Protein AF-A0A3S0MPH3-F1 (afdb_monomer)

Solvent-accessible surface area (backbone atoms only — not comparable to full-atom values): 13481 Å² total; per-residue (Å²): 81,65,50,68,32,54,50,46,37,62,72,47,50,48,54,52,46,50,50,52,42,52,54,48,49,64,74,51,68,57,95,71,83,79,81,62,61,66,54,58,54,53,40,51,48,52,52,52,52,46,51,42,52,30,58,50,42,44,50,52,52,46,50,50,46,56,57,70,36,85,86,59,53,74,87,69,44,45,69,70,34,45,51,48,54,47,60,69,47,43,86,80,53,88,66,88,87,62,64,64,66,62,52,40,66,64,32,75,91,53,31,56,46,55,50,49,49,52,56,46,51,65,54,53,75,74,53,85,56,76,26,67,68,93,65,96,69,72,35,45,50,52,52,51,29,56,72,70,47,34,83,44,44,71,54,50,49,51,60,28,60,78,65,53,34,43,65,52,52,36,46,52,55,50,43,46,52,40,26,75,77,67,77,45,54,55,82,93,61,62,79,52,65,68,55,50,51,50,50,53,51,39,52,53,54,50,52,53,47,50,54,51,45,54,32,52,44,35,35,72,70,69,71,36,67,72,41,49,72,91,70,82,76,88,127

Organism: Chlorobium phaeovibrioides (NCBI:txid1094)

Foldseek 3Di:
DFFPLLCCCVVPLLVVLLVLLVVQCVVPVDPDDRDVCVSVLVSLLSLLVSLLSSLLRNLLLLLVQQLVDPQDALVLAAPLQNVVLLVLCVVVDPDDDDDSSVVCCPPPSNNSSVSLNVVSVVLSVPSNFAALDDDPHDYSCCSLCRSSVFNLNVVLVVLCVVLVLRVLSNLSSVQNVCCVVPVGGDPVSDDHSVSSVVNSVSSSSSSLSSRVSSQVRCCVRVVDRSDDDPDDPPD

InterPro domains:
  IPR041519 RiboL-PSP-HEPN [PF18735] (16-212)

Nearest PDB structures (foldseek):
  6niy-assembly1_R  TM=1.908E-01  e=2.082E+00  Homo sapiens
  9b8o-assembly1_b  TM=2.091E-01  e=6.668E+00  Rattus norvegicus
  4bem-assembly1_J  TM=2.083E-01  e=9.977E+00  Acetobacterium woodii DSM 1030

Mean predicted aligned error: 6.93 Å

Radius of gyration: 20.46 Å; Cα contacts (8 Å, |Δi|>4): 256; chains: 1; bounding box: 46×31×74 Å

Sequence (235 aa):
MPSKAFQIFHSYSSPEVSSIIDIFEERNSRRGRNKDYALLYGNLMLLVSAWEVYCEEVSREAIGKLVESSKVSFDHLPASLQRRIIMYAYPLNLSHQDPLATKIAKLPGSGWKALLKEMLDDYLHDFNTPKFSRGKGKNLKELLGFYLGIDVVTELDAVIREIDCAKGIDRLISIRGAIAHKGMPDEQDRFSSAEMRQYLNRVLKVSAAIEYLVHREFRSVYGLTPWNIIVVPDF

Secondary structure (DSSP, 8-state):
---HHHHHIIIIIHHHHHHHHHHHHHHT-SSS----HHHHHHHHHHHHHHHHHHHHHHHHHHHHHHHH-SS--GGGS-HHHHHHHHHHHGGG---TTS-HHHHHHHSTTTTHHHHHHHHHHHHHHT-----SS--SS--HHHIIIIIS-S-HHHHHHHHHHHTTHHHHHHHHHHHHHHHHHHSS--GGG---HHHHHHHHHHHHHHHHHHHHHHHHHHHHHHS--SS--------

pLDDT: mean 83.78, std 11.76, range [44.09, 97.38]

Structure (mmCIF, N/CA/C/O backbone):
data_AF-A0A3S0MPH3-F1
#
_entry.id   AF-A0A3S0MPH3-F1
#
loop_
_atom_site.group_PDB
_atom_site.id
_atom_site.type_symbol
_atom_site.label_atom_id
_atom_site.label_alt_id
_atom_site.label_comp_id
_atom_site.label_asym_id
_atom_site.label_entity_id
_atom_site.label_seq_id
_atom_site.pdbx_PDB_ins_code
_atom_site.Cartn_x
_atom_site.Cartn_y
_atom_site.Cartn_z
_atom_site.occupancy
_atom_site.B_iso_or_equiv
_atom_site.auth_seq_id
_atom_site.auth_comp_id
_atom_site.auth_asym_id
_atom_site.auth_atom_id
_atom_site.pdbx_PDB_model_num
ATOM 1 N N . MET A 1 1 ? -18.203 0.365 -5.009 1.00 78.94 1 MET A N 1
ATOM 2 C CA . MET A 1 1 ? -16.960 0.896 -5.552 1.00 78.94 1 MET A CA 1
ATOM 3 C C . MET A 1 1 ? -15.814 0.516 -4.628 1.00 78.94 1 MET A C 1
ATOM 5 O O . MET A 1 1 ? -16.055 0.525 -3.420 1.00 78.94 1 MET A O 1
ATOM 9 N N . PRO A 1 2 ? -14.645 0.148 -5.187 1.00 90.69 2 PRO A N 1
ATOM 10 C CA . PRO A 1 2 ? -13.396 -0.027 -4.435 1.00 90.69 2 PRO A CA 1
ATOM 11 C C . PRO A 1 2 ? -12.960 1.295 -3.783 1.00 90.69 2 PRO A C 1
ATOM 13 O O . PRO A 1 2 ? -13.613 2.323 -4.008 1.00 90.69 2 PRO A O 1
ATOM 16 N N . SER A 1 3 ? -11.885 1.281 -2.994 1.00 94.44 3 SER A N 1
ATOM 17 C CA . SER A 1 3 ? -11.329 2.497 -2.389 1.00 94.44 3 SER A CA 1
ATOM 18 C C . SER A 1 3 ? -11.050 3.582 -3.432 1.00 94.44 3 SER A C 1
ATOM 20 O O . SER A 1 3 ? -10.811 3.300 -4.617 1.00 94.44 3 SER A O 1
ATOM 22 N N . LYS A 1 4 ? -11.092 4.850 -3.015 1.00 95.06 4 LYS A N 1
ATOM 23 C CA . LYS A 1 4 ? -10.714 5.958 -3.904 1.00 95.06 4 LYS A CA 1
ATOM 24 C C . LYS A 1 4 ? -9.227 5.850 -4.254 1.00 95.06 4 LYS A C 1
ATOM 26 O O . LYS A 1 4 ? -8.876 6.070 -5.413 1.00 95.06 4 LYS A O 1
ATOM 31 N N . ALA A 1 5 ? -8.391 5.425 -3.309 1.00 95.19 5 ALA A N 1
ATOM 32 C CA . ALA A 1 5 ? -6.983 5.096 -3.516 1.00 95.19 5 ALA A CA 1
ATOM 33 C C . ALA A 1 5 ? -6.773 4.117 -4.686 1.00 95.19 5 ALA A C 1
ATOM 35 O O . ALA A 1 5 ? -6.008 4.401 -5.610 1.00 95.19 5 ALA A O 1
ATOM 36 N N . PHE A 1 6 ? -7.495 2.992 -4.697 1.00 95.50 6 PHE A N 1
ATOM 37 C CA . PHE A 1 6 ? -7.406 2.004 -5.773 1.00 95.50 6 PHE A CA 1
ATOM 38 C C . PHE A 1 6 ? -7.913 2.562 -7.099 1.00 95.50 6 PHE A C 1
ATOM 40 O O . PHE A 1 6 ? -7.298 2.330 -8.135 1.00 95.50 6 PHE A O 1
ATOM 47 N N . GLN A 1 7 ? -9.011 3.325 -7.089 1.00 94.44 7 GLN A N 1
ATOM 48 C CA . GLN A 1 7 ? -9.535 3.951 -8.306 1.00 94.44 7 GLN A CA 1
ATOM 49 C C . GLN A 1 7 ? -8.529 4.918 -8.928 1.00 94.44 7 GLN A C 1
ATOM 51 O O . GLN A 1 7 ? -8.369 4.902 -10.149 1.00 94.44 7 GLN A O 1
ATOM 56 N N . ILE A 1 8 ? -7.846 5.721 -8.106 1.00 94.25 8 ILE A N 1
ATOM 57 C CA . ILE A 1 8 ? -6.790 6.632 -8.559 1.00 94.25 8 ILE A CA 1
ATOM 58 C C . ILE A 1 8 ? -5.650 5.828 -9.187 1.00 94.25 8 ILE A C 1
ATOM 60 O O . ILE A 1 8 ? -5.282 6.073 -10.337 1.00 94.25 8 ILE A O 1
ATOM 64 N N . PHE A 1 9 ? -5.145 4.826 -8.466 1.00 94.56 9 PHE A N 1
ATOM 65 C CA . PHE A 1 9 ? -4.045 3.997 -8.945 1.00 94.56 9 PHE A CA 1
ATOM 66 C C . PHE A 1 9 ? -4.390 3.274 -10.257 1.00 94.56 9 PHE A C 1
ATOM 68 O O . PHE A 1 9 ? -3.660 3.373 -11.241 1.00 94.56 9 PHE A O 1
ATOM 75 N N . HIS A 1 10 ? -5.530 2.584 -10.296 1.00 94.25 10 HIS A N 1
ATOM 76 C CA . HIS A 1 10 ? -5.962 1.778 -11.434 1.00 94.25 10 HIS A CA 1
ATOM 77 C C . HIS A 1 10 ? -6.350 2.626 -12.652 1.00 94.25 10 HIS A C 1
ATOM 79 O O . HIS A 1 10 ? -6.030 2.255 -13.778 1.00 94.25 10 HIS A O 1
ATOM 85 N N . SER A 1 11 ? -7.050 3.746 -12.453 1.00 91.50 11 SER A N 1
ATOM 86 C CA . SER A 1 11 ? -7.648 4.508 -13.563 1.00 91.50 11 SER A CA 1
ATOM 87 C C . SER A 1 11 ? -6.752 5.620 -14.098 1.00 91.50 11 SER A C 1
ATOM 89 O O . SER A 1 11 ? -6.980 6.075 -15.215 1.00 91.50 11 SER A O 1
ATOM 91 N N . TYR A 1 12 ? -5.750 6.057 -13.328 1.00 92.50 12 TYR A N 1
ATOM 92 C CA . TYR A 1 12 ? -4.859 7.152 -13.720 1.00 92.50 12 TYR A CA 1
ATOM 93 C C . TYR A 1 12 ? -3.395 6.711 -13.728 1.00 92.50 12 TYR A C 1
ATOM 95 O O . TYR A 1 12 ? -2.774 6.675 -14.788 1.00 92.50 12 TYR A O 1
ATOM 103 N N . SER A 1 13 ? -2.852 6.293 -12.581 1.00 93.44 13 SER A N 1
ATOM 104 C CA . SER A 1 13 ? -1.415 6.006 -12.467 1.00 93.44 13 SER A CA 1
ATOM 105 C C . SER A 1 13 ? -0.970 4.806 -13.307 1.00 93.44 13 SER A C 1
ATOM 107 O O . SER A 1 13 ? 0.056 4.863 -13.977 1.00 93.44 13 SER A O 1
ATOM 109 N N . SER A 1 14 ? -1.734 3.712 -13.305 1.00 94.75 14 SER A N 1
ATOM 110 C CA . SER A 1 14 ? -1.399 2.505 -14.068 1.00 94.75 14 SER A CA 1
ATOM 111 C C . SER A 1 14 ? -1.390 2.741 -15.590 1.00 94.75 14 SER A C 1
ATOM 113 O O . SER A 1 14 ? -0.405 2.369 -16.235 1.00 94.75 14 SER A O 1
ATOM 115 N N . PRO A 1 15 ? -2.416 3.381 -16.193 1.00 96.88 15 PRO A N 1
ATOM 116 C CA . PRO A 1 15 ? -2.380 3.769 -17.603 1.00 96.88 15 PRO A CA 1
ATOM 117 C C . PRO A 1 15 ? -1.200 4.672 -17.966 1.00 96.88 15 PRO A C 1
ATOM 119 O O . PRO A 1 15 ? -0.564 4.443 -18.994 1.00 96.88 15 PRO A O 1
ATOM 122 N N . GLU A 1 16 ? -0.863 5.654 -17.123 1.00 96.69 16 GLU A N 1
ATOM 123 C CA . GLU A 1 16 ? 0.300 6.524 -17.343 1.00 96.69 16 GLU A CA 1
ATOM 124 C C . GLU A 1 16 ? 1.611 5.733 -17.333 1.00 96.69 16 GLU A C 1
ATOM 126 O O . GLU A 1 16 ? 2.416 5.855 -18.261 1.00 96.69 16 GLU A O 1
ATOM 131 N N . VAL A 1 17 ? 1.798 4.859 -16.337 1.00 96.81 17 VAL A N 1
ATOM 132 C CA . VAL A 1 17 ? 2.969 3.976 -16.262 1.00 96.81 17 VAL A CA 1
ATOM 133 C C . VAL A 1 17 ? 3.059 3.113 -17.516 1.00 96.81 17 VAL A C 1
ATOM 135 O O . VAL A 1 17 ? 4.129 3.034 -18.118 1.00 96.81 17 VAL A O 1
ATOM 138 N N . SER A 1 18 ? 1.952 2.504 -17.954 1.00 96.88 18 SER A N 1
ATOM 139 C CA . SER A 1 18 ? 1.925 1.688 -19.174 1.00 96.88 18 SER A CA 1
ATOM 140 C C . SER A 1 18 ? 2.273 2.505 -20.421 1.00 96.88 18 SER A C 1
ATOM 142 O O . SER A 1 18 ? 3.108 2.071 -21.213 1.00 96.88 18 SER A O 1
ATOM 144 N N . SER A 1 19 ? 1.717 3.712 -20.561 1.00 97.38 19 SER A N 1
ATOM 145 C CA . SER A 1 19 ? 1.985 4.592 -21.702 1.00 97.38 19 SER A CA 1
ATOM 146 C C . SER A 1 19 ? 3.465 4.959 -21.818 1.00 97.38 19 SER A C 1
ATOM 148 O O . SER A 1 19 ? 3.999 5.000 -22.926 1.00 97.38 19 SER A O 1
ATOM 150 N N . ILE A 1 20 ? 4.160 5.189 -20.700 1.00 96.56 20 ILE A N 1
ATOM 151 C CA . ILE A 1 20 ? 5.599 5.487 -20.721 1.00 96.56 20 ILE A CA 1
ATOM 152 C C . ILE A 1 20 ? 6.412 4.259 -21.162 1.00 96.56 20 ILE A C 1
ATOM 154 O O . ILE A 1 20 ? 7.418 4.413 -21.861 1.00 96.56 20 ILE A O 1
ATOM 158 N N . ILE A 1 21 ? 5.983 3.042 -20.798 1.00 96.00 21 ILE A N 1
ATOM 159 C CA . ILE A 1 21 ? 6.609 1.802 -21.288 1.00 96.00 21 ILE A CA 1
ATOM 160 C C . ILE A 1 21 ? 6.452 1.705 -22.808 1.00 96.00 21 ILE A C 1
ATOM 162 O O . ILE A 1 21 ? 7.439 1.444 -23.496 1.00 96.00 21 ILE A O 1
ATOM 166 N N . ASP A 1 22 ? 5.249 1.964 -23.324 1.00 96.00 22 ASP A N 1
ATOM 167 C CA . ASP A 1 22 ? 4.956 1.913 -24.761 1.00 96.00 22 ASP A CA 1
ATOM 168 C C . ASP A 1 22 ? 5.826 2.918 -25.539 1.00 96.00 22 ASP A C 1
ATOM 170 O O . ASP A 1 22 ? 6.460 2.561 -26.533 1.00 96.00 22 ASP A O 1
ATOM 174 N N . ILE A 1 23 ? 5.955 4.153 -25.034 1.00 94.81 23 ILE A N 1
ATOM 175 C CA . ILE A 1 23 ? 6.823 5.190 -25.621 1.00 94.81 23 ILE A CA 1
ATOM 176 C C . ILE A 1 23 ? 8.295 4.752 -25.622 1.00 94.81 23 ILE A C 1
ATOM 178 O O . ILE A 1 23 ? 9.020 4.992 -26.593 1.00 94.81 23 ILE A O 1
ATOM 182 N N . PHE A 1 24 ? 8.768 4.124 -24.541 1.00 94.31 24 PHE A N 1
ATOM 183 C CA . PHE A 1 24 ? 10.133 3.603 -24.484 1.00 94.31 24 PHE A CA 1
ATOM 184 C C . PHE A 1 24 ? 10.360 2.521 -25.548 1.00 94.31 24 PHE A C 1
ATOM 186 O O . PHE A 1 24 ? 11.378 2.559 -26.244 1.00 94.31 24 PHE A O 1
ATOM 193 N N . GLU A 1 25 ? 9.428 1.579 -25.698 1.00 93.50 25 GLU A N 1
ATOM 194 C CA . GLU A 1 25 ? 9.518 0.508 -26.696 1.00 93.50 25 GLU A CA 1
ATOM 195 C C . GLU A 1 25 ? 9.495 1.061 -28.123 1.00 93.50 25 GLU A C 1
ATOM 197 O O . GLU A 1 25 ? 10.338 0.684 -28.939 1.00 93.50 25 GLU A O 1
ATOM 202 N N . GLU A 1 26 ? 8.613 2.021 -28.410 1.00 92.25 26 GLU A N 1
ATOM 203 C CA . GLU A 1 26 ? 8.534 2.684 -29.713 1.00 92.25 26 GLU A CA 1
ATOM 204 C C . GLU A 1 26 ? 9.869 3.348 -30.084 1.00 92.25 26 GLU A C 1
ATOM 206 O O . GLU A 1 26 ? 10.412 3.115 -31.170 1.00 92.25 26 GLU A O 1
ATOM 211 N N . ARG A 1 27 ? 10.450 4.125 -29.162 1.00 89.50 27 ARG A N 1
ATOM 212 C CA . ARG A 1 27 ? 11.710 4.851 -29.396 1.00 89.50 27 ARG A CA 1
ATOM 213 C C . ARG A 1 27 ? 12.923 3.937 -29.541 1.00 89.50 27 ARG A C 1
ATOM 215 O O . ARG A 1 27 ? 13.859 4.278 -30.265 1.00 89.50 27 ARG A O 1
ATOM 222 N N . ASN A 1 28 ? 12.901 2.775 -28.892 1.00 88.19 28 ASN A N 1
ATOM 223 C CA . ASN A 1 28 ? 13.999 1.805 -28.908 1.00 88.19 28 ASN A CA 1
ATOM 224 C C . ASN A 1 28 ? 13.748 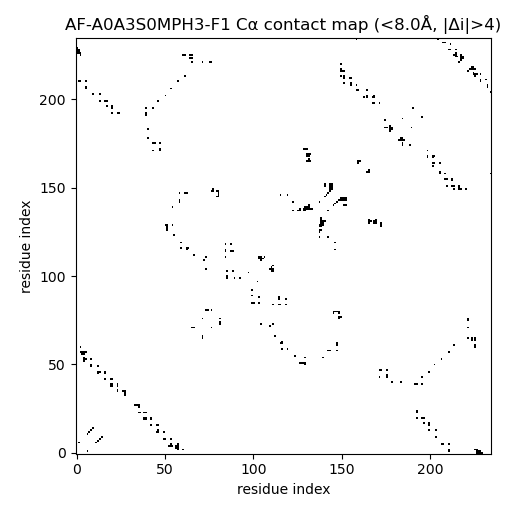0.620 -29.865 1.00 88.19 28 ASN A C 1
ATOM 226 O O . ASN A 1 28 ? 14.526 -0.329 -29.893 1.00 88.19 28 ASN A O 1
ATOM 230 N N . SER A 1 29 ? 12.708 0.688 -30.704 1.00 83.38 29 SER A N 1
ATOM 231 C CA . SER A 1 29 ? 12.374 -0.341 -31.707 1.00 83.38 29 SER A CA 1
ATOM 232 C C . SER A 1 29 ? 13.367 -0.426 -32.879 1.00 83.38 29 SER A C 1
ATOM 234 O O . SER A 1 29 ? 13.373 -1.398 -33.638 1.00 83.38 29 SER A O 1
ATOM 236 N N . ARG A 1 30 ? 14.225 0.588 -33.057 1.00 79.38 30 ARG A N 1
ATOM 237 C CA . ARG A 1 30 ? 15.207 0.660 -34.151 1.00 79.38 30 ARG A CA 1
ATOM 238 C C . ARG A 1 30 ? 16.527 -0.006 -33.758 1.00 79.38 30 ARG A C 1
ATOM 240 O O . ARG A 1 30 ? 16.982 0.113 -32.627 1.00 79.38 30 ARG A O 1
ATOM 247 N N . ARG A 1 31 ? 17.203 -0.642 -34.726 1.00 69.38 31 ARG A N 1
ATOM 248 C CA . ARG A 1 31 ? 18.549 -1.215 -34.529 1.00 69.38 31 ARG A CA 1
ATOM 249 C C . ARG A 1 31 ? 19.531 -0.145 -34.035 1.00 69.38 31 ARG A C 1
ATOM 251 O O . ARG A 1 31 ? 19.796 0.827 -34.738 1.00 69.38 31 ARG A O 1
ATOM 258 N N . GLY A 1 32 ? 20.106 -0.357 -32.854 1.00 73.81 32 GLY A N 1
ATOM 259 C CA . GLY A 1 32 ? 21.096 0.529 -32.249 1.00 73.81 32 GLY A CA 1
ATOM 260 C C . GLY A 1 32 ? 21.199 0.323 -30.740 1.00 73.81 32 GLY A C 1
ATOM 261 O O . GLY A 1 32 ? 20.495 -0.499 -30.163 1.00 73.81 32 GLY A O 1
ATOM 262 N N . ARG A 1 33 ? 22.099 1.066 -30.088 1.00 70.31 33 ARG A N 1
ATOM 263 C CA . ARG A 1 33 ? 22.172 1.097 -28.622 1.00 70.31 33 ARG A CA 1
ATOM 264 C C . ARG A 1 33 ? 20.951 1.845 -28.087 1.00 70.31 33 ARG A C 1
ATOM 266 O O . ARG A 1 33 ? 20.733 2.974 -28.516 1.00 70.31 33 ARG A O 1
ATOM 273 N N . ASN A 1 34 ? 20.220 1.252 -27.144 1.00 74.31 34 ASN A N 1
ATOM 274 C CA . ASN A 1 34 ? 19.131 1.920 -26.429 1.00 74.31 34 ASN A CA 1
ATOM 275 C C . ASN A 1 34 ? 19.666 3.157 -25.695 1.00 74.31 34 ASN A C 1
ATOM 277 O O . ASN A 1 34 ? 20.648 3.051 -24.952 1.00 74.31 34 ASN A O 1
ATOM 281 N N . LYS A 1 35 ? 19.050 4.323 -25.909 1.00 75.81 35 LYS A N 1
ATOM 282 C CA . LYS A 1 35 ? 19.537 5.604 -25.353 1.00 75.81 35 LYS A CA 1
ATOM 283 C C . LYS A 1 35 ? 18.615 6.205 -24.296 1.00 75.81 35 LYS A C 1
ATOM 285 O O . LYS A 1 35 ? 19.086 6.983 -23.474 1.00 75.81 35 LYS A O 1
ATOM 290 N N . ASP A 1 36 ? 17.357 5.772 -24.238 1.00 87.12 36 ASP A N 1
ATOM 291 C CA . ASP A 1 36 ? 16.318 6.470 -23.471 1.00 87.12 36 ASP A CA 1
ATOM 292 C C . ASP A 1 36 ? 15.941 5.765 -22.155 1.00 87.12 36 ASP A C 1
ATOM 294 O O . ASP A 1 36 ? 14.799 5.831 -21.709 1.00 87.12 36 ASP A O 1
ATOM 298 N N . TYR A 1 37 ? 16.894 5.099 -21.491 1.00 89.25 37 TYR A N 1
ATOM 299 C CA . TYR A 1 37 ? 16.655 4.431 -20.196 1.00 89.25 37 TYR A CA 1
ATOM 300 C C . TYR A 1 37 ? 16.177 5.377 -19.088 1.00 89.25 37 TYR A C 1
ATOM 302 O O . TYR A 1 37 ? 15.526 4.932 -18.146 1.00 89.25 37 TYR A O 1
ATOM 310 N N . ALA A 1 38 ? 16.430 6.681 -19.227 1.00 90.25 38 ALA A N 1
ATOM 311 C CA . ALA A 1 38 ? 15.857 7.694 -18.349 1.00 90.25 38 ALA A CA 1
ATOM 312 C C . ALA A 1 38 ? 14.317 7.623 -18.297 1.00 90.25 38 ALA A C 1
ATOM 314 O O . ALA A 1 38 ? 13.745 7.873 -17.239 1.00 90.25 38 ALA A O 1
ATOM 315 N N . LEU A 1 39 ? 13.652 7.215 -19.391 1.00 93.38 39 LEU A N 1
ATOM 316 C CA . LEU A 1 39 ? 12.203 6.991 -19.408 1.00 93.38 39 LEU A CA 1
ATOM 317 C C . LEU A 1 39 ? 11.808 5.853 -18.468 1.00 93.38 39 LEU A C 1
ATOM 319 O O . LEU A 1 39 ? 10.903 6.026 -17.661 1.00 93.38 39 LEU A O 1
ATOM 323 N N . LEU A 1 40 ? 12.508 4.716 -18.519 1.00 93.62 40 LEU A N 1
ATOM 324 C CA . LEU A 1 40 ? 12.229 3.584 -17.633 1.00 93.62 40 LEU A CA 1
ATOM 325 C C . LEU A 1 40 ? 12.518 3.916 -16.166 1.00 93.62 40 LEU A C 1
ATOM 327 O O . LEU A 1 40 ? 11.747 3.528 -15.294 1.00 93.62 40 LEU A O 1
ATOM 331 N N . TYR A 1 41 ? 13.589 4.661 -15.884 1.00 93.56 41 TYR A N 1
ATOM 332 C CA . TYR A 1 41 ? 13.918 5.072 -14.517 1.00 93.56 41 TYR A CA 1
ATOM 333 C C . TYR A 1 41 ? 12.882 6.047 -13.957 1.00 93.56 41 TYR A C 1
ATOM 335 O O . TYR A 1 41 ? 12.400 5.842 -12.846 1.00 93.56 41 TYR A O 1
ATOM 343 N N . GLY A 1 42 ? 12.480 7.056 -14.736 1.00 93.75 42 GLY A N 1
ATOM 344 C CA . GLY A 1 42 ? 11.393 7.962 -14.358 1.00 93.75 42 GLY A CA 1
ATOM 345 C C . GLY A 1 42 ? 10.068 7.223 -14.163 1.00 93.75 42 GLY A C 1
ATOM 346 O O . GLY A 1 42 ? 9.350 7.487 -13.204 1.00 93.75 42 GLY A O 1
ATOM 347 N N . ASN A 1 43 ? 9.786 6.232 -15.010 1.00 95.75 43 ASN A N 1
ATOM 348 C CA . ASN A 1 43 ? 8.587 5.412 -14.890 1.00 95.75 43 ASN A CA 1
ATOM 349 C C . ASN A 1 43 ? 8.575 4.554 -13.617 1.00 95.75 43 ASN A C 1
ATOM 351 O O . ASN A 1 43 ? 7.551 4.415 -12.953 1.00 95.75 43 ASN A O 1
ATOM 355 N N . LEU A 1 44 ? 9.731 4.004 -13.239 1.00 95.44 44 LEU A N 1
ATOM 356 C CA . LEU A 1 44 ? 9.889 3.286 -11.979 1.00 95.44 44 LEU A CA 1
ATOM 357 C C . LEU A 1 44 ? 9.619 4.197 -10.779 1.00 95.44 44 LEU A C 1
ATOM 359 O O . LEU A 1 44 ? 8.914 3.786 -9.859 1.00 95.44 44 LEU A O 1
ATOM 363 N N . MET A 1 45 ? 10.134 5.432 -10.801 1.00 94.12 45 MET A N 1
ATOM 364 C CA . MET A 1 45 ? 9.852 6.421 -9.755 1.00 94.12 45 MET A CA 1
ATOM 365 C C . MET A 1 45 ? 8.350 6.706 -9.654 1.00 94.12 45 MET A C 1
ATOM 367 O O . MET A 1 45 ? 7.807 6.669 -8.554 1.00 94.12 45 MET A O 1
ATOM 371 N N . LEU A 1 46 ? 7.678 6.916 -10.793 1.00 95.25 46 LEU A N 1
ATOM 372 C CA . LEU A 1 46 ? 6.233 7.144 -10.846 1.00 95.25 46 LEU A CA 1
ATOM 373 C C . LEU A 1 46 ? 5.449 5.966 -10.251 1.00 95.25 46 LEU A C 1
ATOM 375 O O . LEU A 1 46 ? 4.578 6.179 -9.410 1.00 95.25 46 LEU A O 1
ATOM 379 N N . LEU A 1 47 ? 5.781 4.730 -10.639 1.00 96.12 47 LEU A N 1
ATOM 380 C CA . LEU A 1 47 ? 5.117 3.533 -10.118 1.00 96.12 47 LEU A CA 1
ATOM 381 C C . LEU A 1 47 ? 5.300 3.388 -8.602 1.00 96.12 47 LEU A C 1
ATOM 383 O O . LEU A 1 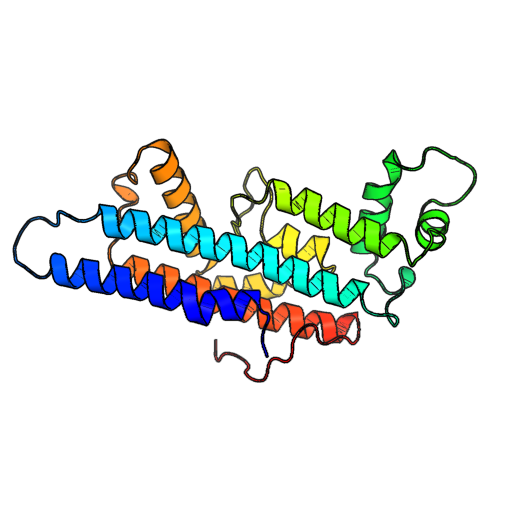47 ? 4.340 3.067 -7.903 1.00 96.12 47 LEU A O 1
ATOM 387 N N . VAL A 1 48 ? 6.509 3.625 -8.085 1.00 94.31 48 VAL A N 1
ATOM 388 C CA . VAL A 1 48 ? 6.779 3.533 -6.640 1.00 94.31 48 VAL A CA 1
ATOM 389 C C . VAL A 1 48 ? 6.030 4.614 -5.867 1.00 94.31 48 VAL A C 1
ATOM 391 O O . VAL A 1 48 ? 5.407 4.295 -4.859 1.00 94.31 48 VAL A O 1
ATOM 394 N N . SER A 1 49 ? 6.007 5.854 -6.356 1.00 93.19 49 SER A N 1
ATOM 395 C CA . SER A 1 49 ? 5.230 6.926 -5.723 1.00 93.19 49 SER A CA 1
ATOM 396 C C . SER A 1 49 ? 3.727 6.645 -5.749 1.00 93.19 49 SER A C 1
ATOM 398 O O . SER A 1 49 ? 3.038 6.874 -4.760 1.00 93.19 49 SER A O 1
ATOM 400 N N . ALA A 1 50 ? 3.207 6.096 -6.848 1.00 95.00 50 ALA A N 1
ATOM 401 C CA . ALA A 1 50 ? 1.803 5.705 -6.933 1.00 95.00 50 ALA A CA 1
ATOM 402 C C . ALA A 1 50 ? 1.461 4.564 -5.955 1.00 95.00 50 ALA A C 1
ATOM 404 O O . ALA A 1 50 ? 0.396 4.573 -5.339 1.00 95.00 50 ALA A O 1
ATOM 405 N N . TRP A 1 51 ? 2.378 3.608 -5.773 1.00 93.81 51 TRP A N 1
ATOM 406 C CA . TRP A 1 51 ? 2.257 2.534 -4.785 1.00 93.81 51 TRP A CA 1
ATOM 407 C C . TRP A 1 51 ? 2.278 3.050 -3.338 1.00 93.81 51 TRP A C 1
ATOM 409 O O . TRP A 1 51 ? 1.459 2.619 -2.527 1.00 93.81 51 TRP A O 1
ATOM 419 N N . GLU A 1 52 ? 3.176 3.986 -3.023 1.00 92.50 52 GLU A N 1
ATOM 420 C CA . GLU A 1 52 ? 3.250 4.665 -1.721 1.00 92.50 52 GLU A CA 1
ATOM 421 C C . GLU A 1 52 ? 1.925 5.355 -1.392 1.00 92.50 52 GLU A C 1
ATOM 423 O O . GLU A 1 52 ? 1.277 5.002 -0.405 1.00 92.50 52 GLU A O 1
ATOM 428 N N . VAL A 1 53 ? 1.468 6.245 -2.278 1.00 93.25 53 VAL A N 1
ATOM 429 C CA . VAL A 1 53 ? 0.203 6.975 -2.114 1.00 93.25 53 VAL A CA 1
ATOM 430 C C . VAL A 1 53 ? -0.976 6.016 -1.968 1.00 93.25 53 VAL A C 1
ATOM 432 O O . VAL A 1 53 ? -1.821 6.219 -1.098 1.00 93.25 53 VAL A O 1
ATOM 435 N N . TYR A 1 54 ? -1.028 4.947 -2.768 1.00 94.69 54 TYR A N 1
ATOM 436 C CA . TYR A 1 54 ? -2.070 3.930 -2.639 1.00 94.69 54 TYR A CA 1
ATOM 437 C C . TYR A 1 54 ? -2.111 3.331 -1.226 1.00 94.69 54 TYR A C 1
ATOM 439 O O . TYR A 1 54 ? -3.179 3.291 -0.616 1.00 94.69 54 TYR A O 1
ATOM 447 N N . CYS A 1 55 ? -0.964 2.894 -0.697 1.00 91.88 55 CYS A N 1
ATOM 448 C CA . CYS A 1 55 ? -0.880 2.258 0.620 1.00 91.88 55 CYS A CA 1
ATOM 449 C C . CYS A 1 55 ? -1.292 3.201 1.759 1.00 91.88 55 CYS A C 1
ATOM 451 O O . CYS A 1 55 ? -1.949 2.770 2.713 1.00 91.88 55 CYS A O 1
ATOM 453 N N . GLU A 1 56 ? -0.916 4.477 1.670 1.00 92.69 56 GLU A N 1
ATOM 454 C CA . GLU A 1 56 ? -1.316 5.487 2.649 1.00 92.69 56 GLU A CA 1
ATOM 455 C C . GLU A 1 56 ? -2.823 5.747 2.603 1.00 92.69 56 GLU A C 1
ATOM 457 O O . GLU A 1 56 ? -3.514 5.635 3.618 1.00 92.69 56 GLU A O 1
ATOM 462 N N . GLU A 1 57 ? -3.344 6.058 1.416 1.00 94.12 57 GLU A N 1
ATOM 463 C CA . GLU A 1 57 ? -4.730 6.481 1.240 1.00 94.12 57 GLU A CA 1
ATOM 464 C C . GLU A 1 57 ? -5.711 5.344 1.527 1.00 94.12 57 GLU A C 1
ATOM 466 O O . GLU A 1 57 ? -6.703 5.560 2.223 1.00 94.12 57 GLU A O 1
ATOM 471 N N . VAL A 1 58 ? -5.417 4.108 1.101 1.00 93.94 58 VAL A N 1
ATOM 472 C CA . VAL A 1 58 ? -6.280 2.955 1.413 1.00 93.94 58 VAL A CA 1
ATOM 473 C C . VAL A 1 58 ? -6.376 2.729 2.926 1.00 93.94 58 VAL A C 1
ATOM 475 O O . VAL A 1 58 ? -7.447 2.409 3.449 1.00 93.94 58 VAL A O 1
ATOM 478 N N . SER A 1 59 ? -5.281 2.969 3.652 1.00 92.44 59 SER A N 1
ATOM 479 C CA . SER A 1 59 ? -5.235 2.842 5.110 1.00 92.44 59 SER A CA 1
ATOM 480 C C . SER A 1 59 ? -6.009 3.970 5.799 1.00 92.44 59 SER A C 1
ATOM 482 O O . SER A 1 59 ? -6.797 3.699 6.711 1.00 92.44 59 SER A O 1
ATOM 484 N N . ARG A 1 60 ? -5.847 5.220 5.336 1.00 94.00 60 ARG A N 1
ATOM 485 C CA . ARG A 1 60 ? -6.622 6.381 5.817 1.00 94.00 60 ARG A CA 1
ATOM 486 C C . ARG A 1 60 ? -8.117 6.184 5.586 1.00 94.00 60 ARG A C 1
ATOM 488 O O . ARG A 1 60 ? -8.908 6.409 6.500 1.00 94.00 60 ARG A O 1
ATOM 495 N N . GLU A 1 61 ? -8.512 5.718 4.404 1.00 94.88 61 GLU A N 1
ATOM 496 C CA . GLU A 1 61 ? -9.909 5.429 4.072 1.00 94.88 61 GLU A CA 1
ATOM 497 C C . GLU A 1 61 ? -10.498 4.341 4.979 1.00 94.88 61 GLU A C 1
ATOM 499 O O . GLU A 1 61 ? -11.587 4.521 5.533 1.00 94.88 61 GLU A O 1
ATOM 504 N N . ALA A 1 62 ? -9.778 3.231 5.171 1.00 92.81 62 ALA A N 1
ATOM 505 C CA . ALA A 1 62 ? -10.226 2.129 6.018 1.00 92.81 62 ALA A CA 1
ATOM 506 C C . ALA A 1 62 ? -10.412 2.572 7.482 1.00 92.81 62 ALA A C 1
ATOM 508 O O . ALA A 1 62 ? -11.479 2.351 8.065 1.00 92.81 62 ALA A O 1
ATOM 509 N N . ILE A 1 63 ? -9.430 3.272 8.067 1.00 92.25 63 ILE A N 1
ATOM 510 C CA . ILE A 1 63 ? -9.564 3.843 9.419 1.00 92.25 63 ILE A CA 1
ATOM 511 C C . ILE A 1 63 ? -10.678 4.882 9.478 1.00 92.25 63 ILE A C 1
ATOM 513 O O . ILE A 1 63 ? -11.455 4.870 10.432 1.00 92.25 63 ILE A O 1
ATOM 517 N N . GLY A 1 64 ? -10.813 5.726 8.454 1.00 92.94 64 GLY A N 1
ATOM 518 C CA . GLY A 1 64 ? -11.908 6.683 8.313 1.00 92.94 64 GLY A CA 1
ATOM 519 C C . GLY A 1 64 ? -13.278 6.019 8.459 1.00 92.94 64 GLY A C 1
ATOM 520 O O . GLY A 1 64 ? -14.119 6.487 9.224 1.00 92.94 64 GLY A O 1
ATOM 521 N N . LYS A 1 65 ? -13.481 4.855 7.834 1.00 92.88 65 LYS A N 1
ATOM 522 C CA . LYS A 1 65 ? -14.730 4.090 7.972 1.00 92.88 65 LYS A CA 1
ATOM 523 C C . LYS A 1 65 ? -14.928 3.495 9.360 1.00 92.88 65 LYS A C 1
ATOM 525 O O . LYS A 1 65 ? -16.051 3.500 9.868 1.00 92.88 65 LYS A O 1
ATOM 530 N N . LEU A 1 66 ? -13.858 3.015 9.988 1.00 91.06 66 LEU A N 1
ATOM 531 C CA . LEU A 1 66 ? -13.913 2.472 11.345 1.00 91.06 66 LEU A CA 1
ATOM 532 C C . LEU A 1 66 ? -14.324 3.544 12.365 1.00 91.06 66 LEU A C 1
ATOM 534 O O . LEU A 1 66 ? -15.204 3.319 13.197 1.00 91.06 66 LEU A O 1
ATOM 538 N N . VAL A 1 67 ? -13.716 4.726 12.281 1.00 91.62 67 VAL A N 1
ATOM 539 C CA . VAL A 1 67 ? -13.952 5.833 13.219 1.00 91.62 67 VAL A CA 1
ATOM 540 C C . VAL A 1 67 ? -15.255 6.588 12.935 1.00 91.62 67 VAL A C 1
ATOM 542 O O . VAL A 1 67 ? -15.915 7.042 13.866 1.00 91.62 67 VAL A O 1
ATOM 545 N N . GLU A 1 68 ? -15.705 6.689 11.686 1.00 91.81 68 GLU A N 1
ATOM 546 C CA . GLU A 1 68 ? -17.023 7.265 11.370 1.00 91.81 68 GLU A CA 1
ATOM 547 C C . GLU A 1 68 ? -18.178 6.392 11.883 1.00 91.81 68 GLU A C 1
ATOM 549 O O . GLU A 1 68 ? -19.271 6.893 12.153 1.00 91.81 68 GLU A O 1
ATOM 554 N N . SER A 1 69 ? -17.944 5.091 12.072 1.00 90.00 69 SER A N 1
ATOM 555 C CA . SER A 1 69 ? -18.970 4.169 12.550 1.00 90.00 69 SER A CA 1
ATOM 556 C C . SER A 1 69 ? -19.388 4.465 13.992 1.00 90.00 69 SER A C 1
ATOM 558 O O . SER A 1 69 ? -18.577 4.474 14.922 1.00 90.00 69 SER A O 1
ATOM 560 N N . SER A 1 70 ? -20.692 4.643 14.205 1.00 88.25 70 SER A N 1
ATOM 561 C CA . SER A 1 70 ? -21.300 4.704 15.540 1.00 88.25 70 SER A CA 1
ATOM 562 C C . SER A 1 70 ? -21.482 3.325 16.182 1.00 88.25 70 SER A C 1
ATOM 564 O O . SER A 1 70 ? -21.713 3.241 17.384 1.00 88.25 70 SER A O 1
ATOM 566 N N . LYS A 1 71 ? -21.372 2.244 15.396 1.00 86.69 71 LYS A N 1
ATOM 567 C CA . LYS A 1 71 ? -21.567 0.860 15.860 1.00 86.69 71 LYS A CA 1
ATOM 568 C C . LYS A 1 71 ? -20.332 0.281 16.546 1.00 86.69 71 LYS A C 1
ATOM 570 O O . LYS A 1 71 ? -20.449 -0.678 17.299 1.00 86.69 71 LYS A O 1
ATOM 575 N N . VAL A 1 72 ? -19.158 0.845 16.271 1.00 88.31 72 VAL A N 1
ATOM 576 C CA . VAL A 1 72 ? -17.895 0.369 16.833 1.00 88.31 72 VAL A CA 1
ATOM 577 C C . VAL A 1 72 ? -17.563 1.184 18.075 1.00 88.31 72 VAL A C 1
ATOM 579 O O . VAL A 1 72 ? -17.478 2.413 18.033 1.00 88.31 72 VAL A O 1
ATOM 582 N N . SER A 1 73 ? -17.366 0.478 19.183 1.00 87.88 73 SER A N 1
ATOM 583 C CA . SER A 1 73 ? -16.860 1.030 20.438 1.00 87.88 73 SER A CA 1
ATOM 584 C C . SER A 1 73 ? -15.446 0.509 20.683 1.00 87.88 73 SER A C 1
ATOM 586 O O . SER A 1 73 ? -15.001 -0.433 20.028 1.00 87.88 73 SER A O 1
ATOM 588 N N . PHE A 1 74 ? -14.742 1.118 21.635 1.00 87.81 74 PHE A N 1
ATOM 589 C CA . PHE A 1 74 ? -13.378 0.720 21.973 1.00 87.81 74 PHE A CA 1
ATOM 590 C C . PHE A 1 74 ? -13.282 -0.763 22.365 1.00 87.81 74 PHE A C 1
ATOM 592 O O . PHE A 1 74 ? -12.380 -1.458 21.907 1.00 87.81 74 PHE A O 1
ATOM 599 N N . ASP A 1 75 ? -14.256 -1.263 23.129 1.00 86.94 75 ASP A N 1
ATOM 600 C CA . ASP A 1 75 ? -14.280 -2.648 23.615 1.00 86.94 75 ASP A CA 1
ATOM 601 C C . ASP A 1 75 ? -14.503 -3.680 22.497 1.00 86.94 75 ASP A C 1
ATOM 603 O O . ASP A 1 75 ? -14.125 -4.839 22.646 1.00 86.94 75 ASP A O 1
ATOM 607 N N . HIS A 1 76 ? -15.071 -3.259 21.361 1.00 86.62 76 HIS A N 1
ATOM 608 C CA . HIS A 1 76 ? -15.223 -4.100 20.170 1.00 86.62 76 HIS A CA 1
ATOM 609 C C . HIS A 1 76 ? -13.946 -4.179 19.325 1.00 86.62 76 HIS A C 1
ATOM 611 O O . HIS A 1 76 ? -13.871 -4.998 18.410 1.00 86.62 76 HIS A O 1
ATOM 617 N N . LEU A 1 77 ? -12.945 -3.332 19.586 1.00 88.75 77 LEU A N 1
ATOM 618 C CA . LEU A 1 77 ? -11.683 -3.406 18.860 1.00 88.75 77 LEU A CA 1
ATOM 619 C C . LEU A 1 77 ? -10.909 -4.669 19.261 1.00 88.75 77 LEU A C 1
ATOM 621 O O . LEU A 1 77 ? -10.950 -5.076 20.423 1.00 88.75 77 LEU A O 1
ATOM 625 N N . PRO A 1 78 ? -10.113 -5.249 18.354 1.00 88.81 78 PRO A N 1
ATOM 626 C CA . PRO A 1 78 ? -9.173 -6.308 18.691 1.00 88.81 78 PRO A CA 1
ATOM 627 C C . PRO A 1 78 ? -8.256 -5.904 19.852 1.00 88.81 78 PRO A C 1
ATOM 629 O O . PRO A 1 78 ? -7.733 -4.788 19.890 1.00 88.81 78 PRO A O 1
ATOM 632 N N . ALA A 1 79 ? -8.010 -6.823 20.790 1.00 87.50 79 ALA A N 1
ATOM 633 C CA . ALA A 1 79 ? -7.226 -6.541 21.998 1.00 87.50 79 ALA A CA 1
ATOM 634 C C . ALA A 1 79 ? -5.813 -6.001 21.694 1.00 87.50 79 ALA A C 1
ATOM 636 O O . ALA A 1 79 ? -5.261 -5.208 22.458 1.00 87.50 79 ALA A O 1
ATOM 637 N N . SER A 1 80 ? -5.221 -6.410 20.568 1.00 86.38 80 SER A N 1
ATOM 638 C CA . SER A 1 80 ? -3.945 -5.885 20.074 1.00 86.38 80 SER A CA 1
ATOM 639 C C . SER A 1 80 ? -4.026 -4.394 19.726 1.00 86.38 80 SER A C 1
ATOM 641 O O . SER A 1 80 ? -3.142 -3.634 20.122 1.00 86.38 80 SER A O 1
ATOM 643 N N . LEU A 1 81 ? -5.089 -3.967 19.040 1.00 88.12 81 LEU A N 1
ATOM 644 C CA . LEU A 1 81 ? -5.327 -2.574 18.665 1.00 88.12 81 LEU A CA 1
ATOM 645 C C . LEU A 1 81 ? -5.670 -1.720 19.892 1.00 88.12 81 LEU A C 1
ATOM 647 O O . LEU A 1 81 ? -5.099 -0.644 20.059 1.00 88.12 81 LEU A O 1
ATOM 651 N N . GLN A 1 82 ? -6.505 -2.233 20.804 1.00 88.31 82 GLN A N 1
ATOM 652 C CA . GLN A 1 82 ? -6.801 -1.560 22.076 1.00 88.31 82 GLN A CA 1
ATOM 653 C C . GLN A 1 82 ? -5.517 -1.245 22.855 1.00 88.31 82 GLN A C 1
ATOM 655 O O . GLN A 1 82 ? -5.289 -0.102 23.251 1.00 88.31 82 GLN A O 1
ATOM 660 N N . ARG A 1 83 ? -4.640 -2.245 23.035 1.00 87.25 83 ARG A N 1
ATOM 661 C CA . ARG A 1 83 ? -3.354 -2.069 23.732 1.00 87.25 83 ARG A CA 1
ATOM 662 C C . ARG A 1 83 ? -2.482 -1.014 23.066 1.00 87.25 83 ARG A C 1
ATOM 664 O O . ARG A 1 83 ? -1.851 -0.238 23.772 1.00 87.25 83 ARG A O 1
ATOM 671 N N . ARG A 1 84 ? -2.448 -0.962 21.734 1.00 87.12 84 ARG A N 1
ATOM 672 C CA . ARG A 1 84 ? -1.652 0.029 20.996 1.00 87.12 84 ARG A CA 1
ATOM 673 C C . ARG A 1 84 ? -2.165 1.444 21.200 1.00 87.12 84 ARG A C 1
ATOM 675 O O . ARG A 1 84 ? -1.365 2.307 21.536 1.00 87.12 84 ARG A O 1
ATOM 682 N N . ILE A 1 85 ? -3.475 1.655 21.091 1.00 89.25 85 ILE A N 1
ATOM 683 C CA . ILE A 1 85 ? -4.093 2.959 21.370 1.00 89.25 85 ILE A CA 1
ATOM 684 C C . ILE A 1 85 ? -3.790 3.384 22.815 1.00 89.25 85 ILE A C 1
ATOM 686 O O . ILE A 1 85 ? -3.407 4.526 23.059 1.00 89.25 85 ILE A O 1
ATOM 690 N N . ILE A 1 86 ? -3.883 2.452 23.772 1.00 87.75 86 ILE A N 1
ATOM 691 C CA . ILE A 1 86 ? -3.533 2.699 25.179 1.00 87.75 86 ILE A CA 1
ATOM 692 C C . ILE A 1 86 ? -2.060 3.089 25.331 1.00 87.75 86 ILE A C 1
ATOM 694 O O . ILE A 1 86 ? -1.759 4.064 26.012 1.00 87.75 86 ILE A O 1
ATOM 698 N N . MET A 1 87 ? -1.141 2.358 24.701 1.00 86.12 87 MET A N 1
ATOM 699 C CA . MET A 1 87 ? 0.292 2.654 24.762 1.00 86.12 87 MET A CA 1
ATOM 700 C C . MET A 1 87 ? 0.640 3.990 24.106 1.00 86.12 87 MET A C 1
ATOM 702 O O . MET A 1 87 ? 1.455 4.726 24.652 1.00 86.12 87 MET A O 1
ATOM 706 N N . TYR A 1 88 ? 0.010 4.319 22.979 1.00 86.69 88 TYR A N 1
ATOM 707 C CA . TYR A 1 88 ? 0.185 5.602 22.299 1.00 86.69 88 TYR A CA 1
ATOM 708 C C . TYR A 1 88 ? -0.305 6.769 23.169 1.00 86.69 88 TYR A C 1
ATOM 710 O O . TYR A 1 88 ? 0.359 7.794 23.268 1.00 86.69 88 TYR A O 1
ATOM 718 N N . ALA A 1 89 ? -1.412 6.581 23.891 1.00 84.88 89 ALA A N 1
ATOM 719 C CA . ALA A 1 89 ? -1.962 7.583 24.801 1.00 84.88 89 ALA A CA 1
ATOM 720 C C . ALA A 1 89 ? -1.277 7.642 26.181 1.00 84.88 89 ALA A C 1
ATOM 722 O O . ALA A 1 89 ? -1.546 8.566 26.952 1.00 84.88 89 ALA A O 1
ATOM 723 N N . TYR A 1 90 ? -0.418 6.676 26.526 1.00 80.62 90 TYR A N 1
ATOM 724 C CA . TYR A 1 90 ? 0.226 6.592 27.844 1.00 80.62 90 TYR A CA 1
ATOM 725 C C . TYR A 1 90 ? 1.066 7.836 28.194 1.00 80.62 90 TYR A C 1
ATOM 727 O O . TYR A 1 90 ? 0.861 8.387 29.276 1.00 80.62 90 TYR A O 1
ATOM 735 N N . PRO A 1 91 ? 1.938 8.361 27.306 1.00 73.94 91 PRO A N 1
ATOM 736 C CA . PRO A 1 91 ? 2.700 9.583 27.582 1.00 73.94 91 PRO A CA 1
ATOM 737 C C . PRO A 1 91 ? 1.815 10.824 27.762 1.00 73.94 91 PRO A C 1
ATOM 739 O O . PRO A 1 91 ? 2.228 11.785 28.404 1.00 73.94 91 PRO A O 1
ATOM 742 N N . LEU A 1 92 ? 0.595 10.800 27.216 1.00 68.44 92 LEU A N 1
ATOM 743 C CA . LEU A 1 92 ? -0.358 11.909 27.272 1.00 68.44 92 LEU A CA 1
ATOM 744 C C . LEU A 1 92 ? -1.127 11.962 28.605 1.00 68.44 92 LEU A C 1
ATOM 746 O O . LEU A 1 92 ? -1.794 12.955 28.885 1.00 68.44 92 LEU A O 1
ATOM 750 N N . ASN A 1 93 ? -1.054 10.915 29.440 1.00 61.91 93 ASN A N 1
ATOM 751 C CA . ASN A 1 93 ? -1.835 10.791 30.673 1.00 61.91 93 ASN A CA 1
ATOM 752 C C . ASN A 1 93 ? -0.979 10.316 31.862 1.00 61.91 93 ASN A C 1
ATOM 754 O O . ASN A 1 93 ? -0.903 9.129 32.162 1.00 61.91 93 ASN A O 1
ATOM 758 N N . LEU A 1 94 ? -0.406 11.263 32.612 1.00 55.88 94 LEU A N 1
ATOM 759 C CA . LEU A 1 94 ? 0.446 11.007 33.790 1.00 55.88 94 LEU A CA 1
ATOM 760 C C . LEU A 1 94 ? -0.321 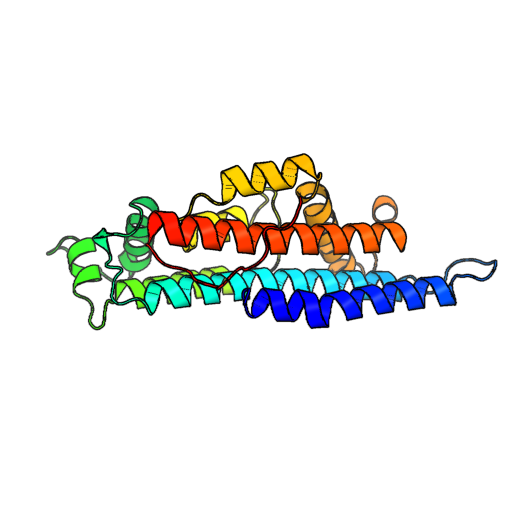10.873 35.129 1.00 55.88 94 LEU A C 1
ATOM 762 O O . LEU A 1 94 ? 0.281 10.847 36.199 1.00 55.88 94 LEU A O 1
ATOM 766 N N . SER A 1 95 ? -1.656 10.816 35.113 1.00 54.06 95 SER A N 1
ATOM 767 C CA . SER A 1 95 ? -2.469 10.771 36.341 1.00 54.06 95 SER A CA 1
ATOM 768 C C . SER A 1 95 ? -2.763 9.328 36.789 1.00 54.06 95 SER A C 1
ATOM 770 O O . SER A 1 95 ? -3.383 8.559 36.055 1.00 54.06 95 SER A O 1
ATOM 772 N N . HIS A 1 96 ? -2.380 8.984 38.024 1.00 52.50 96 HIS A N 1
ATOM 773 C CA . HIS A 1 96 ? -2.371 7.618 38.581 1.00 52.50 96 HIS A CA 1
ATOM 774 C C . HIS A 1 96 ? -3.718 7.076 39.108 1.00 52.50 96 HIS A C 1
ATOM 776 O O . HIS A 1 96 ? -3.752 5.971 39.639 1.00 52.50 96 HIS A O 1
ATOM 782 N N . GLN A 1 97 ? -4.823 7.822 39.007 1.00 55.19 97 GLN A N 1
ATOM 783 C CA . GLN A 1 97 ? -6.039 7.501 39.780 1.00 55.19 97 GLN A CA 1
ATOM 784 C C . GLN A 1 97 ? -7.118 6.671 39.057 1.00 55.19 97 GLN A C 1
ATOM 786 O O . GLN A 1 97 ? -7.999 6.150 39.726 1.00 55.19 97 GLN A O 1
ATOM 791 N N . ASP A 1 98 ? -7.033 6.470 37.736 1.00 60.22 98 ASP A N 1
ATOM 792 C CA . ASP A 1 98 ? -7.973 5.618 36.976 1.00 60.22 98 ASP A CA 1
ATOM 793 C C . ASP A 1 98 ? -7.216 4.724 35.985 1.00 60.22 98 ASP A C 1
ATOM 795 O O . ASP A 1 98 ? -6.195 5.173 35.445 1.00 60.22 98 ASP A O 1
ATOM 799 N N . PRO A 1 99 ? -7.743 3.529 35.643 1.00 69.31 99 PRO A N 1
ATOM 800 C CA . PRO A 1 99 ? -7.225 2.731 34.539 1.00 69.31 99 PRO A CA 1
ATOM 801 C C . PRO A 1 99 ? -7.221 3.546 33.238 1.00 69.31 99 PRO A C 1
ATOM 803 O O . PRO A 1 99 ? -8.245 4.098 32.830 1.00 69.31 99 PRO A O 1
ATOM 806 N N . LEU A 1 100 ? -6.068 3.602 32.565 1.00 72.94 100 LEU A N 1
ATOM 807 C CA . LEU A 1 100 ? -5.867 4.395 31.346 1.00 72.94 100 LEU A CA 1
ATOM 808 C C . LEU A 1 100 ? -6.898 4.071 30.247 1.00 72.94 100 LEU A C 1
ATOM 810 O O . LEU A 1 100 ? -7.375 4.976 29.569 1.00 72.94 100 LEU A O 1
ATOM 814 N N . ALA A 1 101 ? -7.318 2.806 30.135 1.00 67.62 101 ALA A N 1
ATOM 815 C CA . ALA A 1 101 ? -8.375 2.377 29.215 1.00 67.62 101 ALA A CA 1
ATOM 816 C C . ALA A 1 101 ? -9.716 3.094 29.473 1.00 67.62 101 ALA A C 1
ATOM 818 O O . ALA A 1 101 ? -10.339 3.604 28.544 1.00 67.62 101 ALA A O 1
ATOM 819 N N . THR A 1 102 ? -10.126 3.218 30.740 1.00 68.94 102 THR A N 1
ATOM 820 C CA . THR A 1 102 ? -11.359 3.913 31.139 1.00 68.94 102 THR A CA 1
ATOM 821 C C . THR A 1 102 ? -11.284 5.407 30.829 1.00 68.94 102 THR A C 1
ATOM 823 O O . THR A 1 102 ? -12.277 6.002 30.415 1.00 68.94 102 THR A O 1
ATOM 826 N N . LYS A 1 103 ? -10.107 6.023 30.990 1.00 70.25 103 LYS A N 1
ATOM 827 C CA . LYS A 1 103 ? -9.876 7.430 30.626 1.00 70.25 103 LYS A CA 1
ATOM 828 C C . LYS A 1 103 ? -9.975 7.650 29.121 1.00 70.25 103 LYS A C 1
ATOM 830 O O . LYS A 1 103 ? -10.683 8.556 28.696 1.00 70.25 103 LYS A O 1
ATOM 835 N N . ILE A 1 104 ? -9.340 6.789 28.327 1.00 73.19 104 ILE A N 1
ATOM 836 C CA . ILE A 1 104 ? -9.385 6.841 26.858 1.00 73.19 104 ILE A CA 1
ATOM 837 C C . ILE A 1 104 ? -10.821 6.695 26.343 1.00 73.19 104 ILE A C 1
ATOM 839 O O . ILE A 1 104 ? -11.236 7.443 25.459 1.00 73.19 104 ILE A O 1
ATOM 843 N N . ALA A 1 105 ? -11.602 5.782 26.925 1.00 65.94 105 ALA A N 1
ATOM 844 C CA . ALA A 1 105 ? -13.007 5.589 26.567 1.00 65.94 105 ALA A CA 1
ATOM 845 C C . ALA A 1 105 ? -13.900 6.788 26.944 1.00 65.94 105 ALA A C 1
ATOM 847 O O . ALA A 1 105 ? -14.887 7.054 26.260 1.00 65.94 105 ALA A O 1
ATOM 848 N N . LYS A 1 106 ? -13.549 7.520 28.011 1.00 66.31 106 LYS A N 1
ATOM 849 C CA . LYS A 1 106 ? -14.269 8.713 28.491 1.00 66.31 106 LYS A CA 1
ATOM 850 C C . LYS A 1 106 ? -13.875 10.010 27.779 1.00 66.31 106 LYS A C 1
ATOM 852 O O . LYS A 1 106 ? -14.537 11.024 27.999 1.00 66.31 106 LYS A O 1
ATOM 857 N N . LEU A 1 107 ? -12.828 10.009 26.949 1.00 66.81 107 LEU A N 1
ATOM 858 C CA . LEU A 1 107 ? -12.475 11.184 26.154 1.00 66.81 107 LEU A CA 1
ATOM 859 C C . LEU A 1 107 ? -13.668 11.574 25.253 1.00 66.81 107 LEU A C 1
ATOM 861 O O . LEU A 1 107 ? -14.237 10.692 24.593 1.00 66.81 107 LEU A O 1
ATOM 865 N N . PRO A 1 108 ? -14.067 12.863 25.219 1.00 55.09 108 PRO A N 1
ATOM 866 C CA . PRO A 1 108 ? -15.228 13.319 24.457 1.00 55.09 108 PRO A CA 1
ATOM 867 C C . PRO A 1 108 ? -15.198 12.856 22.996 1.00 55.09 108 PRO A C 1
ATOM 869 O O . PRO A 1 108 ? -14.140 12.792 22.376 1.00 55.09 108 PRO A O 1
ATOM 872 N N . GLY A 1 109 ? -16.371 12.545 22.433 1.00 55.75 109 GLY A N 1
ATOM 873 C CA . GLY A 1 109 ? -16.498 12.231 21.006 1.00 55.75 109 GLY A CA 1
ATOM 874 C C . GLY A 1 109 ? -15.861 10.905 20.587 1.00 55.75 109 GLY A C 1
ATOM 875 O O . GLY A 1 109 ? -15.435 10.774 19.440 1.00 55.75 109 GLY A O 1
ATOM 876 N N . SER A 1 110 ? -15.816 9.905 21.478 1.00 66.50 110 SER A N 1
ATOM 877 C CA . SER A 1 110 ? -15.114 8.632 21.251 1.00 66.50 110 SER A CA 1
ATOM 878 C C . SER A 1 110 ? -13.606 8.841 21.049 1.00 66.50 110 SER A C 1
ATOM 880 O O . SER A 1 110 ? -13.063 8.464 20.019 1.00 66.50 110 SER A O 1
ATOM 882 N N . GLY A 1 111 ? -12.913 9.451 22.021 1.00 80.75 111 GLY A N 1
ATOM 883 C CA . GLY A 1 111 ? -11.527 9.924 21.851 1.00 80.75 111 GLY A CA 1
ATOM 884 C C . GLY A 1 111 ? -10.473 8.876 21.469 1.00 80.75 111 GLY A C 1
ATOM 885 O O . GLY A 1 111 ? -9.449 9.242 20.900 1.00 80.75 111 GLY A O 1
ATOM 886 N N . TRP A 1 112 ? -10.737 7.575 21.638 1.00 88.50 112 TRP A N 1
ATOM 887 C CA . TRP A 1 112 ? -9.916 6.522 21.020 1.00 88.50 112 TRP A CA 1
ATOM 888 C C . TRP A 1 112 ? -9.841 6.636 19.489 1.00 88.50 112 TRP A C 1
ATOM 890 O O . TRP A 1 112 ? -8.849 6.237 18.892 1.00 88.50 112 TRP A O 1
ATOM 900 N N . LYS A 1 113 ? -10.873 7.189 18.846 1.00 91.06 113 LYS A N 1
ATOM 901 C CA . LYS A 1 113 ? -10.938 7.410 17.399 1.00 91.06 113 LYS A CA 1
ATOM 902 C C . LYS A 1 113 ? -10.000 8.516 16.941 1.00 91.06 113 LYS A C 1
ATOM 904 O O . LYS A 1 113 ? -9.375 8.370 15.897 1.00 91.06 113 LYS A O 1
ATOM 909 N N . ALA A 1 114 ? -9.919 9.606 17.706 1.00 88.56 114 ALA A N 1
ATOM 910 C CA . ALA A 1 114 ? -8.968 10.684 17.446 1.00 88.56 114 ALA A CA 1
ATOM 911 C C . ALA A 1 114 ? -7.538 10.158 17.600 1.00 88.56 114 ALA A C 1
ATOM 913 O O . ALA A 1 114 ? -6.758 10.247 16.660 1.00 88.56 114 ALA A O 1
ATOM 914 N N . LEU A 1 115 ? -7.271 9.458 18.709 1.00 90.06 115 LEU A N 1
ATOM 915 C CA . LEU A 1 115 ? -5.986 8.803 18.952 1.00 90.06 115 LEU A CA 1
ATOM 916 C C . LEU A 1 115 ? -5.622 7.811 17.842 1.00 90.06 115 LEU A C 1
ATOM 918 O O . LEU A 1 115 ? -4.474 7.757 17.433 1.00 90.06 115 LEU A O 1
ATOM 922 N N . LEU A 1 116 ? -6.579 7.034 17.326 1.00 91.25 116 LEU A N 1
ATOM 923 C CA . LEU A 1 116 ? -6.323 6.096 16.232 1.00 91.25 116 LEU A CA 1
ATOM 924 C C . LEU A 1 116 ? -5.948 6.807 14.921 1.00 91.25 116 LEU A C 1
ATOM 926 O O . LEU A 1 116 ? -5.067 6.323 14.213 1.00 91.25 116 LEU A O 1
ATOM 930 N N . LYS A 1 117 ? -6.59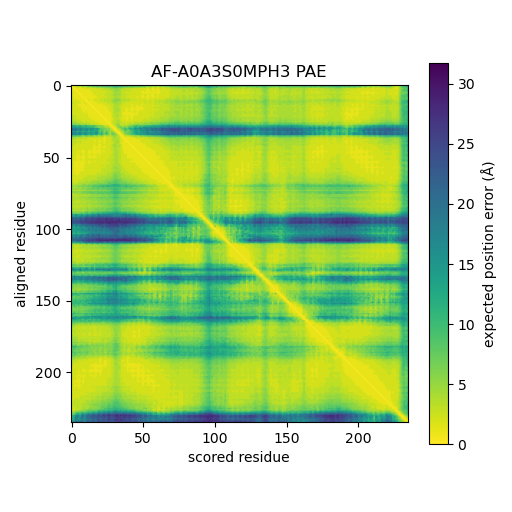1 7.941 14.605 1.00 91.38 117 LYS A N 1
ATOM 931 C CA . LYS A 1 117 ? -6.231 8.765 13.440 1.00 91.38 117 LYS A CA 1
ATOM 932 C C . LYS A 1 117 ? -4.838 9.370 13.597 1.00 91.38 117 LYS A C 1
ATOM 934 O O . LYS A 1 117 ? -4.015 9.180 12.716 1.00 91.38 117 LYS A O 1
ATOM 939 N N . GLU A 1 118 ? -4.565 10.010 14.731 1.00 90.50 118 GLU A N 1
ATOM 940 C CA . GLU A 1 118 ? -3.259 10.612 15.038 1.00 90.50 118 GLU A CA 1
ATOM 941 C C . GLU A 1 118 ? -2.140 9.566 14.993 1.00 90.50 118 GLU A C 1
ATOM 943 O O . GLU A 1 118 ? -1.132 9.750 14.320 1.00 90.50 118 GLU A O 1
ATOM 948 N N . MET A 1 119 ? -2.364 8.407 15.619 1.00 90.00 119 MET A N 1
ATOM 949 C CA . MET A 1 119 ? -1.421 7.291 15.609 1.00 90.00 119 MET A CA 1
ATOM 950 C C . MET A 1 119 ? -1.136 6.807 14.176 1.00 90.00 119 MET A C 1
ATOM 952 O O . MET A 1 119 ? 0.015 6.489 13.866 1.00 90.00 119 MET A O 1
ATOM 956 N N . LEU A 1 120 ? -2.154 6.736 13.303 1.00 91.75 120 LEU A N 1
ATOM 957 C CA . LEU A 1 120 ? -1.969 6.409 11.885 1.00 91.75 120 LEU A CA 1
ATOM 958 C C . LEU A 1 120 ? -1.178 7.506 11.165 1.00 91.75 120 LEU A C 1
ATOM 960 O O . LEU A 1 120 ? -0.218 7.179 10.475 1.00 91.75 120 LEU A O 1
ATOM 964 N N . ASP A 1 121 ? -1.550 8.774 11.318 1.00 91.56 121 ASP A N 1
ATOM 965 C CA . ASP A 1 121 ? -0.900 9.893 10.629 1.00 91.56 121 ASP A CA 1
ATOM 966 C C . ASP A 1 121 ? 0.585 10.012 11.018 1.00 91.56 121 ASP A C 1
ATOM 968 O O . ASP A 1 121 ? 1.441 10.139 10.138 1.00 91.56 121 ASP A O 1
ATOM 972 N N . ASP A 1 122 ? 0.922 9.822 12.296 1.00 89.38 122 ASP A N 1
ATOM 973 C CA . ASP A 1 122 ? 2.307 9.729 12.781 1.00 89.38 122 ASP A CA 1
ATOM 974 C C . ASP A 1 122 ? 3.066 8.547 12.153 1.00 89.38 122 ASP A C 1
ATOM 976 O O . ASP A 1 122 ? 4.268 8.612 11.857 1.00 89.38 122 ASP A O 1
ATOM 980 N N . TYR A 1 123 ? 2.381 7.421 11.936 1.00 87.88 123 TYR A N 1
ATOM 981 C CA . TYR A 1 123 ? 2.982 6.293 11.234 1.00 87.88 123 TYR A CA 1
ATOM 982 C C . TYR A 1 123 ? 3.216 6.627 9.759 1.00 87.88 123 TYR A C 1
ATOM 984 O O . TYR A 1 123 ? 4.300 6.360 9.240 1.00 87.88 123 TYR A O 1
ATOM 992 N N . LEU A 1 124 ? 2.255 7.258 9.094 1.00 89.50 124 LEU A N 1
ATOM 993 C CA . LEU A 1 124 ? 2.354 7.587 7.676 1.00 89.50 124 LEU A CA 1
ATOM 994 C C . LEU A 1 124 ? 3.380 8.693 7.385 1.00 89.50 124 LEU A C 1
ATOM 996 O O . LEU A 1 124 ? 4.016 8.638 6.341 1.00 89.50 124 LEU A O 1
ATOM 1000 N N . HIS A 1 125 ? 3.640 9.613 8.321 1.00 86.12 125 HIS A N 1
ATOM 1001 C CA . HIS A 1 125 ? 4.585 10.728 8.134 1.00 86.12 125 HIS A CA 1
ATOM 1002 C C . HIS A 1 125 ? 5.981 10.307 7.627 1.00 86.12 125 HIS A C 1
ATOM 1004 O O . HIS A 1 125 ? 6.581 10.996 6.808 1.00 86.12 125 HIS A O 1
ATOM 1010 N N . ASP A 1 126 ? 6.493 9.151 8.071 1.00 79.69 126 ASP A N 1
ATOM 1011 C CA . ASP A 1 126 ? 7.793 8.622 7.614 1.00 79.69 126 ASP A CA 1
ATOM 1012 C C . ASP A 1 126 ? 7.663 7.350 6.767 1.00 79.69 126 ASP A C 1
ATOM 1014 O O . ASP A 1 126 ? 8.627 6.586 6.625 1.00 79.69 126 ASP A O 1
ATOM 1018 N N . PHE A 1 127 ? 6.474 7.071 6.235 1.00 81.00 127 PHE A N 1
ATOM 1019 C CA . PHE A 1 127 ? 6.186 5.864 5.464 1.00 81.00 127 PHE A CA 1
ATOM 1020 C C . PHE A 1 127 ? 6.686 5.982 4.014 1.00 81.00 127 PHE A C 1
ATOM 1022 O O . PHE A 1 127 ? 5.953 5.842 3.049 1.00 81.00 127 PHE A O 1
ATOM 1029 N N . ASN A 1 128 ? 7.991 6.203 3.854 1.00 70.94 128 ASN A N 1
ATOM 1030 C CA . ASN A 1 128 ? 8.619 6.503 2.562 1.00 70.94 128 ASN A CA 1
ATOM 1031 C C . ASN A 1 128 ? 9.100 5.261 1.782 1.00 70.94 128 ASN A C 1
ATOM 1033 O O . ASN A 1 128 ? 9.837 5.403 0.811 1.00 70.94 128 ASN A O 1
ATOM 1037 N N . THR A 1 129 ? 8.824 4.038 2.264 1.00 70.38 129 THR A N 1
ATOM 1038 C CA . THR A 1 129 ? 9.303 2.780 1.641 1.00 70.38 129 THR A CA 1
ATOM 1039 C C . THR A 1 129 ? 8.425 1.564 2.006 1.00 70.38 129 THR A C 1
ATOM 1041 O O . THR A 1 129 ? 8.809 0.756 2.854 1.00 70.38 129 THR A O 1
ATOM 1044 N N . PRO A 1 130 ? 7.258 1.379 1.366 1.00 72.88 130 PRO A N 1
ATOM 1045 C CA . PRO A 1 130 ? 6.311 0.283 1.626 1.00 72.88 130 PRO A CA 1
ATOM 1046 C C . PRO A 1 130 ? 6.812 -1.091 1.137 1.00 72.88 130 PRO A C 1
ATOM 1048 O O . PRO A 1 130 ? 6.234 -1.697 0.232 1.00 72.88 130 PRO A O 1
ATOM 1051 N N . LYS A 1 131 ? 7.907 -1.594 1.717 1.00 80.62 131 LYS A N 1
ATOM 1052 C CA . LYS A 1 131 ? 8.415 -2.953 1.475 1.00 80.62 131 LYS A CA 1
ATOM 1053 C C . LYS A 1 131 ? 7.586 -4.001 2.224 1.00 80.62 131 LYS A C 1
ATOM 1055 O O . LYS A 1 131 ? 6.991 -3.721 3.269 1.00 80.62 131 LYS A O 1
ATOM 1060 N N . PHE A 1 132 ? 7.596 -5.226 1.707 1.00 76.19 132 PHE A N 1
ATOM 1061 C CA . PHE A 1 132 ? 7.018 -6.416 2.332 1.00 76.19 132 PHE A CA 1
ATOM 1062 C C . PHE A 1 132 ? 7.982 -7.100 3.296 1.00 76.19 132 PHE A C 1
ATOM 1064 O O . PHE A 1 132 ? 7.567 -7.555 4.368 1.00 76.19 132 PHE A O 1
ATOM 1071 N N . SER A 1 133 ? 9.260 -7.207 2.925 1.00 70.81 133 SER A N 1
ATOM 1072 C CA . SER A 1 133 ? 10.284 -7.760 3.811 1.00 70.81 133 SER A CA 1
ATOM 1073 C C . SER A 1 133 ? 10.608 -6.804 4.958 1.00 70.81 133 SER A C 1
ATOM 1075 O O . SER A 1 133 ? 10.657 -5.581 4.811 1.00 70.81 133 SER A O 1
ATOM 1077 N N . ARG A 1 134 ? 10.854 -7.385 6.139 1.00 60.94 134 ARG A N 1
ATOM 1078 C CA . ARG A 1 134 ? 11.343 -6.642 7.304 1.00 60.94 134 ARG A CA 1
ATOM 1079 C C . ARG A 1 134 ? 12.761 -6.138 7.031 1.00 60.94 134 ARG A C 1
ATOM 1081 O O . ARG A 1 134 ? 13.706 -6.922 7.020 1.00 60.94 134 ARG A O 1
ATOM 1088 N N . GLY A 1 135 ? 12.896 -4.829 6.851 1.00 60.56 135 GLY A N 1
ATOM 1089 C CA . GLY A 1 135 ? 14.157 -4.096 6.960 1.00 60.56 135 GLY A CA 1
ATOM 1090 C C . GLY A 1 135 ? 14.205 -3.249 8.235 1.00 60.56 135 GLY A C 1
ATOM 1091 O O . GLY A 1 135 ? 13.369 -3.391 9.126 1.00 60.56 135 GLY A O 1
ATOM 1092 N N . LYS A 1 136 ? 15.168 -2.324 8.317 1.00 54.72 136 LYS A N 1
ATOM 1093 C CA . LYS A 1 136 ? 15.103 -1.213 9.278 1.00 54.72 136 LYS A CA 1
ATOM 1094 C C . LYS A 1 136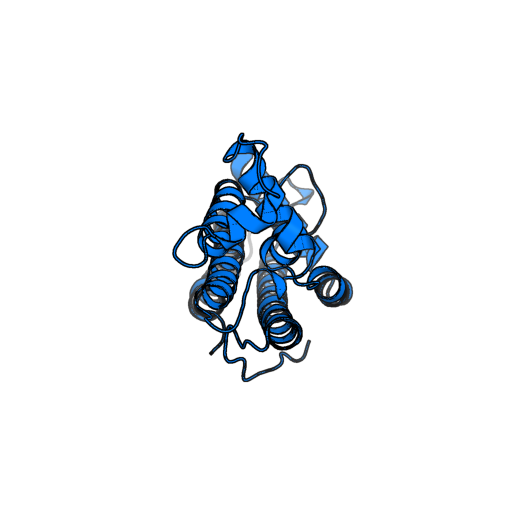 ? 14.059 -0.213 8.769 1.00 54.72 136 LYS A C 1
ATOM 1096 O O . LYS A 1 136 ? 14.348 0.500 7.815 1.00 54.72 136 LYS A O 1
ATOM 1101 N N . GLY A 1 137 ? 12.870 -0.181 9.367 1.00 61.75 137 GLY A N 1
ATOM 1102 C CA . GLY A 1 137 ? 11.846 0.816 9.040 1.00 61.75 137 GLY A CA 1
ATOM 1103 C C . GLY A 1 137 ? 10.411 0.297 9.091 1.00 61.75 137 GLY A C 1
ATOM 1104 O O . GLY A 1 137 ? 10.161 -0.882 9.349 1.00 61.75 137 GLY A O 1
ATOM 1105 N N . LYS A 1 138 ? 9.483 1.222 8.836 1.00 72.44 138 LYS A N 1
ATOM 1106 C CA . LYS A 1 138 ? 8.044 0.979 8.697 1.00 72.44 138 LYS A CA 1
ATOM 1107 C C . LYS A 1 138 ? 7.794 0.073 7.477 1.00 72.44 138 LYS A C 1
ATOM 1109 O O . LYS A 1 138 ? 8.506 0.181 6.482 1.00 72.44 138 LYS A O 1
ATOM 1114 N N . ASN A 1 139 ? 6.832 -0.846 7.547 1.00 78.06 139 ASN A N 1
ATOM 1115 C CA . ASN A 1 139 ? 6.543 -1.785 6.453 1.00 78.06 139 ASN A CA 1
ATOM 1116 C C . ASN A 1 139 ? 5.041 -2.045 6.310 1.00 78.06 139 ASN A C 1
ATOM 1118 O O . ASN A 1 139 ? 4.255 -1.750 7.212 1.00 78.06 139 ASN A O 1
ATOM 1122 N N . LEU A 1 140 ? 4.639 -2.617 5.173 1.00 78.25 140 LEU A N 1
ATOM 1123 C CA . LEU A 1 140 ? 3.220 -2.765 4.851 1.00 78.25 140 LEU A CA 1
ATOM 1124 C C . LEU A 1 140 ? 2.487 -3.733 5.789 1.00 78.25 140 LEU A C 1
ATOM 1126 O O . LEU A 1 140 ? 1.309 -3.542 6.077 1.00 78.25 140 LEU A O 1
ATOM 1130 N N . LYS A 1 141 ? 3.184 -4.749 6.313 1.00 77.19 141 LYS A N 1
ATOM 1131 C CA . LYS A 1 141 ? 2.594 -5.697 7.269 1.00 77.19 141 LYS A CA 1
ATOM 1132 C C . LYS A 1 141 ? 2.231 -5.011 8.576 1.00 77.19 141 LYS A C 1
ATOM 1134 O O . LYS A 1 141 ? 1.195 -5.301 9.160 1.00 77.19 141 LYS A O 1
ATOM 1139 N N . GLU A 1 142 ? 3.081 -4.102 9.035 1.00 78.94 142 GLU A N 1
ATOM 1140 C CA . GLU A 1 142 ? 2.800 -3.299 10.218 1.00 78.94 142 GLU A CA 1
ATOM 1141 C C . GLU A 1 142 ? 1.673 -2.303 9.961 1.00 78.94 142 GLU A C 1
ATOM 1143 O O . GLU A 1 142 ? 0.777 -2.208 10.793 1.00 78.94 142 GLU A O 1
ATOM 1148 N N . LEU A 1 143 ? 1.661 -1.626 8.808 1.00 82.75 143 LEU A N 1
ATOM 1149 C CA . LEU A 1 143 ? 0.573 -0.717 8.442 1.00 82.75 143 LEU A CA 1
ATOM 1150 C C . LEU A 1 143 ? -0.783 -1.442 8.430 1.00 82.75 143 LEU A C 1
ATOM 1152 O O . LEU A 1 143 ? -1.695 -1.081 9.174 1.00 82.75 143 LEU A O 1
ATOM 1156 N N . LEU A 1 144 ? -0.896 -2.517 7.646 1.00 77.75 144 LEU A N 1
ATOM 1157 C CA . LEU A 1 144 ? -2.153 -3.246 7.470 1.00 77.75 144 LEU A CA 1
ATOM 1158 C C . LEU A 1 144 ? -2.522 -4.101 8.689 1.00 77.75 144 LEU A C 1
ATOM 1160 O O . LEU A 1 144 ? -3.699 -4.252 8.993 1.00 77.75 144 LEU A O 1
ATOM 1164 N N . GLY A 1 145 ? -1.542 -4.650 9.406 1.00 74.50 145 GLY A N 1
ATOM 1165 C CA . GLY A 1 145 ? -1.787 -5.516 10.559 1.00 74.50 145 GLY A CA 1
ATOM 1166 C C . GLY A 1 145 ? -2.007 -4.757 11.866 1.00 74.50 145 GLY A C 1
ATOM 1167 O O . GLY A 1 145 ? -2.891 -5.092 12.655 1.00 74.50 145 GLY A O 1
ATOM 1168 N N . PHE A 1 146 ? -1.196 -3.733 12.140 1.00 74.69 146 PHE A N 1
ATOM 1169 C CA . PHE A 1 146 ? -1.190 -3.082 13.453 1.00 74.69 146 PHE A CA 1
ATOM 1170 C C . PHE A 1 146 ? -2.156 -1.919 13.569 1.00 74.69 146 PHE A C 1
ATOM 1172 O O . PHE A 1 146 ? -2.710 -1.732 14.651 1.00 74.69 146 PHE A O 1
ATOM 1179 N N . TYR A 1 147 ? -2.357 -1.158 12.496 1.00 76.19 147 TYR A N 1
ATOM 1180 C C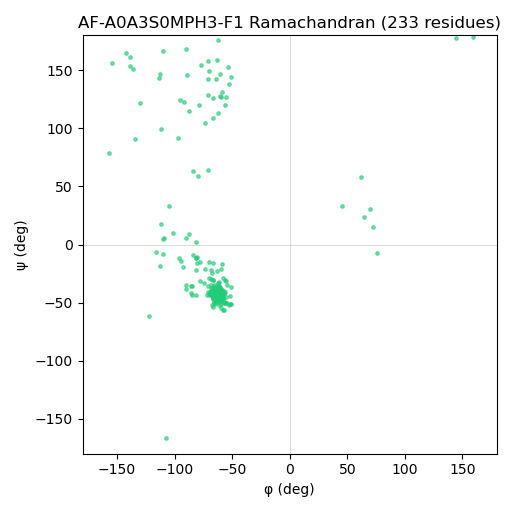A . TYR A 1 147 ? -3.188 0.041 12.550 1.00 76.19 147 TYR A CA 1
ATOM 1181 C C . TYR A 1 147 ? -4.647 -0.268 12.239 1.00 76.19 147 TYR A C 1
ATOM 1183 O O . TYR A 1 147 ? -5.531 0.233 12.926 1.00 76.19 147 TYR A O 1
ATOM 1191 N N . LEU A 1 148 ? -4.908 -1.168 11.290 1.00 74.44 148 LEU A N 1
ATOM 1192 C CA . LEU A 1 148 ? -6.270 -1.588 10.947 1.00 74.44 148 LEU A CA 1
ATOM 1193 C C . LEU A 1 148 ? -6.848 -2.638 11.922 1.00 74.44 148 LEU A C 1
ATOM 1195 O O . LEU A 1 148 ? -8.061 -2.855 11.959 1.00 74.44 148 LEU A O 1
ATOM 1199 N N . GLY A 1 149 ? -5.995 -3.279 12.732 1.00 70.81 149 GLY A N 1
ATOM 1200 C CA . GLY A 1 149 ? -6.392 -4.297 13.713 1.00 70.81 149 GLY A CA 1
ATOM 1201 C C . GLY A 1 149 ? -6.810 -5.637 13.102 1.00 70.81 149 GLY A C 1
ATOM 1202 O O . GLY A 1 149 ? -7.413 -6.457 13.782 1.00 70.81 149 GLY A O 1
ATOM 1203 N N . ILE A 1 150 ? -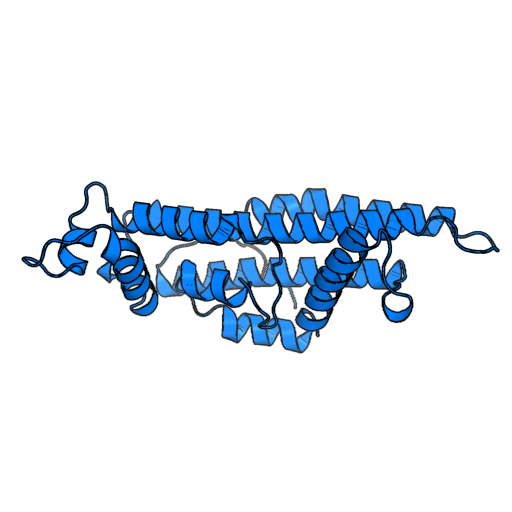6.507 -5.874 11.833 1.00 72.19 150 ILE A N 1
ATOM 1204 C CA . ILE A 1 150 ? -6.944 -7.051 11.078 1.00 72.19 150 ILE A CA 1
ATOM 1205 C C . ILE A 1 150 ? -5.742 -7.927 10.731 1.00 72.19 150 ILE A C 1
ATOM 1207 O O . ILE A 1 150 ? -4.666 -7.412 10.429 1.00 72.19 150 ILE A O 1
ATOM 1211 N N . ASP A 1 151 ? -5.904 -9.252 10.748 1.00 71.19 151 ASP A N 1
ATOM 1212 C CA . ASP A 1 151 ? -4.842 -10.170 10.311 1.00 71.19 151 ASP A CA 1
ATOM 1213 C C . ASP A 1 151 ? -4.868 -10.347 8.789 1.00 71.19 151 ASP A C 1
ATOM 1215 O O . ASP A 1 151 ? -5.103 -11.422 8.246 1.00 71.19 151 ASP A O 1
ATOM 1219 N N . VAL A 1 152 ? -4.625 -9.248 8.078 1.00 70.56 152 VAL A N 1
ATOM 1220 C CA . VAL A 1 152 ? -4.454 -9.280 6.618 1.00 70.56 152 VAL A CA 1
ATOM 1221 C C . VAL A 1 152 ? -3.101 -9.878 6.252 1.00 70.56 152 VAL A C 1
ATOM 1223 O O . VAL A 1 152 ? -2.923 -10.359 5.142 1.00 70.56 152 VAL A O 1
ATOM 1226 N N . VAL A 1 153 ? -2.137 -9.871 7.172 1.00 69.38 153 VAL A N 1
ATOM 1227 C CA . VAL A 1 153 ? -0.740 -10.205 6.887 1.00 69.38 153 VAL A CA 1
ATOM 1228 C C . VAL A 1 153 ? -0.570 -11.667 6.503 1.00 69.38 153 VAL A C 1
ATOM 1230 O O . VAL A 1 153 ? 0.120 -11.942 5.523 1.00 69.38 153 VAL A O 1
ATOM 1233 N N . THR A 1 154 ? -1.193 -12.590 7.238 1.00 72.69 154 THR A N 1
ATOM 1234 C CA . THR A 1 154 ? -1.057 -14.030 6.971 1.00 72.69 154 THR A CA 1
ATOM 1235 C C . THR A 1 154 ? -1.593 -14.399 5.587 1.00 72.69 154 THR A C 1
ATOM 1237 O O . THR A 1 154 ? -0.986 -15.186 4.860 1.00 72.69 154 THR A O 1
ATOM 1240 N N . GLU A 1 155 ? -2.706 -13.795 5.187 1.00 73.69 155 GLU A N 1
ATOM 1241 C CA . GLU A 1 155 ? -3.348 -14.095 3.910 1.00 73.69 155 GLU A CA 1
ATOM 1242 C C . GLU A 1 155 ? -2.776 -13.304 2.745 1.00 73.69 155 GLU A C 1
ATOM 1244 O O . GLU A 1 155 ? -2.599 -13.841 1.653 1.00 73.69 155 GLU A O 1
ATOM 1249 N N . LEU A 1 156 ? -2.392 -12.054 2.986 1.00 77.38 156 LEU A N 1
ATOM 1250 C CA . LEU A 1 156 ? -1.624 -11.280 2.029 1.00 77.38 156 LEU A CA 1
ATOM 1251 C C . LEU A 1 156 ? -0.294 -11.982 1.743 1.00 77.38 156 LEU A C 1
ATOM 1253 O O . LEU A 1 156 ? 0.104 -12.045 0.589 1.00 77.38 156 LEU A O 1
ATOM 1257 N N . ASP A 1 157 ? 0.350 -12.588 2.746 1.00 75.69 157 ASP A N 1
ATOM 1258 C CA . ASP A 1 157 ? 1.533 -13.429 2.549 1.00 75.69 157 ASP A CA 1
ATOM 1259 C C . ASP A 1 157 ? 1.251 -14.642 1.655 1.00 75.69 157 ASP A C 1
ATOM 1261 O O . ASP A 1 157 ? 2.123 -15.013 0.869 1.00 75.69 157 ASP A O 1
ATOM 1265 N N . ALA A 1 158 ? 0.069 -15.257 1.741 1.00 75.00 158 ALA A N 1
ATOM 1266 C CA . ALA A 1 158 ? -0.312 -16.355 0.852 1.00 75.00 158 ALA A CA 1
ATOM 1267 C C . ALA A 1 158 ? -0.424 -15.870 -0.603 1.00 75.00 158 ALA A C 1
ATOM 1269 O O . ALA A 1 158 ? 0.269 -16.404 -1.472 1.00 75.00 158 ALA A O 1
ATOM 1270 N N . VAL A 1 159 ? -1.179 -14.789 -0.838 1.00 71.12 159 VAL A N 1
ATOM 1271 C CA . VAL A 1 159 ? -1.325 -14.160 -2.167 1.00 71.12 159 VAL A CA 1
ATOM 1272 C C . VAL A 1 159 ? 0.033 -13.722 -2.724 1.00 71.12 159 VAL A C 1
ATOM 1274 O O . VAL A 1 159 ? 0.355 -13.899 -3.896 1.00 71.12 159 VAL A O 1
ATOM 1277 N N . ILE A 1 160 ? 0.881 -13.168 -1.867 1.00 74.31 160 ILE A N 1
ATOM 1278 C CA . ILE A 1 160 ? 2.213 -12.694 -2.230 1.00 74.31 160 ILE A CA 1
ATOM 1279 C C . ILE A 1 160 ? 3.159 -13.836 -2.602 1.00 74.31 160 ILE A C 1
ATOM 1281 O O . ILE A 1 160 ? 3.971 -13.667 -3.518 1.00 74.31 160 ILE A O 1
ATOM 1285 N N . ARG A 1 161 ? 3.105 -14.959 -1.875 1.00 73.12 161 ARG A N 1
ATOM 1286 C CA . ARG A 1 161 ? 3.965 -16.129 -2.109 1.00 73.12 161 ARG A CA 1
ATOM 1287 C C . ARG A 1 161 ? 3.625 -16.821 -3.415 1.00 73.12 161 ARG A C 1
ATOM 1289 O O . ARG A 1 161 ? 4.543 -17.220 -4.123 1.00 73.12 161 ARG A O 1
ATOM 1296 N N . GLU A 1 162 ? 2.341 -16.940 -3.725 1.00 67.56 162 GLU A N 1
ATOM 1297 C CA . GLU A 1 162 ? 1.864 -17.601 -4.940 1.00 67.56 162 GLU A CA 1
ATOM 1298 C C . GLU A 1 162 ? 2.365 -16.903 -6.215 1.00 67.56 162 GLU A C 1
ATOM 1300 O O . GLU A 1 162 ? 2.678 -17.557 -7.206 1.00 67.56 162 GLU A O 1
ATOM 1305 N N . ILE A 1 163 ? 2.538 -15.579 -6.165 1.00 63.06 163 ILE A N 1
ATOM 1306 C CA . ILE A 1 163 ? 2.829 -14.749 -7.344 1.00 63.06 163 ILE A CA 1
ATOM 1307 C C . ILE A 1 163 ? 4.279 -14.193 -7.322 1.00 63.06 163 ILE A C 1
ATOM 1309 O O . ILE A 1 163 ? 4.666 -13.382 -8.165 1.00 63.06 163 ILE A O 1
ATOM 1313 N N . ASP A 1 164 ? 5.105 -14.593 -6.342 1.00 71.50 164 ASP A N 1
ATOM 1314 C CA . ASP A 1 164 ? 6.437 -14.011 -6.044 1.00 71.50 164 ASP A CA 1
ATOM 1315 C C . ASP A 1 164 ? 6.425 -12.462 -6.035 1.00 71.50 164 ASP A C 1
ATOM 1317 O O . ASP A 1 164 ? 7.381 -11.776 -6.419 1.00 71.50 164 ASP A O 1
ATOM 1321 N N . CYS A 1 165 ? 5.298 -11.878 -5.612 1.00 77.94 165 CYS A N 1
ATOM 1322 C CA . CYS A 1 165 ? 5.043 -10.441 -5.712 1.00 77.94 165 CYS A CA 1
ATOM 1323 C C . CYS A 1 165 ? 5.902 -9.633 -4.733 1.00 77.94 165 CYS A C 1
ATOM 1325 O O . CYS A 1 165 ? 6.361 -8.546 -5.087 1.00 77.94 165 CYS A O 1
ATOM 1327 N N . ALA A 1 166 ? 6.164 -10.157 -3.528 1.00 77.94 166 ALA A N 1
ATOM 1328 C CA . ALA A 1 166 ? 6.909 -9.426 -2.496 1.00 77.94 166 ALA A CA 1
ATOM 1329 C C . ALA A 1 166 ? 8.341 -9.150 -2.922 1.00 77.94 166 ALA A C 1
ATOM 1331 O O . ALA A 1 166 ? 8.786 -8.012 -2.832 1.00 77.94 166 ALA A O 1
ATOM 1332 N N . LYS A 1 167 ? 9.058 -10.164 -3.423 1.00 81.94 167 LYS A N 1
ATOM 1333 C CA . LYS A 1 167 ? 10.439 -9.972 -3.883 1.00 81.94 167 LYS A CA 1
ATOM 1334 C C . LYS A 1 167 ? 10.494 -8.988 -5.045 1.00 81.94 167 LYS A C 1
ATOM 1336 O O . LYS A 1 167 ? 11.402 -8.163 -5.102 1.00 81.94 167 LYS A O 1
ATOM 1341 N N . GLY A 1 168 ? 9.506 -9.046 -5.938 1.00 87.19 168 GLY A N 1
ATOM 1342 C CA . GLY A 1 168 ? 9.359 -8.093 -7.031 1.00 87.19 168 GLY A CA 1
ATOM 1343 C C . GLY A 1 168 ? 9.203 -6.654 -6.536 1.00 87.19 168 GLY A C 1
ATOM 1344 O O . GLY A 1 168 ? 9.987 -5.793 -6.929 1.00 87.19 168 GLY A O 1
ATOM 1345 N N . ILE A 1 169 ? 8.234 -6.391 -5.659 1.00 88.94 169 ILE A N 1
ATOM 1346 C CA . ILE A 1 169 ? 7.967 -5.041 -5.137 1.00 88.94 169 ILE A CA 1
ATOM 1347 C C . ILE A 1 169 ? 9.120 -4.550 -4.243 1.00 88.94 169 ILE A C 1
ATOM 1349 O O . ILE A 1 169 ? 9.540 -3.400 -4.344 1.00 88.94 169 ILE A O 1
ATOM 1353 N N . ASP A 1 170 ? 9.729 -5.422 -3.443 1.00 88.88 170 ASP A N 1
ATOM 1354 C CA . ASP A 1 170 ? 10.896 -5.065 -2.631 1.00 88.88 170 ASP A CA 1
ATOM 1355 C C . ASP A 1 170 ? 12.107 -4.711 -3.496 1.00 88.88 170 ASP A C 1
ATOM 1357 O O . ASP A 1 170 ? 12.820 -3.742 -3.198 1.00 88.88 170 ASP A O 1
ATOM 1361 N N . ARG A 1 171 ? 12.334 -5.457 -4.589 1.00 90.06 171 ARG A N 1
ATOM 1362 C CA . ARG A 1 171 ? 13.359 -5.118 -5.582 1.00 90.06 171 ARG A CA 1
ATOM 1363 C C . ARG A 1 171 ? 13.040 -3.770 -6.219 1.00 90.06 171 ARG A C 1
ATOM 1365 O O . ARG A 1 171 ? 13.919 -2.919 -6.241 1.00 90.06 171 ARG A O 1
ATOM 1372 N N . LEU A 1 172 ? 11.797 -3.544 -6.651 1.00 91.38 172 LEU A N 1
ATOM 1373 C CA . LEU A 1 172 ? 11.337 -2.274 -7.230 1.00 91.38 172 LEU A CA 1
ATOM 1374 C C . LEU A 1 172 ? 11.672 -1.079 -6.316 1.00 91.38 172 LEU A C 1
ATOM 1376 O O . LEU A 1 172 ? 12.317 -0.124 -6.748 1.00 91.38 172 LEU A O 1
ATOM 1380 N N . ILE A 1 173 ? 11.316 -1.163 -5.032 1.00 90.94 173 ILE A N 1
ATOM 1381 C CA . ILE A 1 173 ? 11.592 -0.107 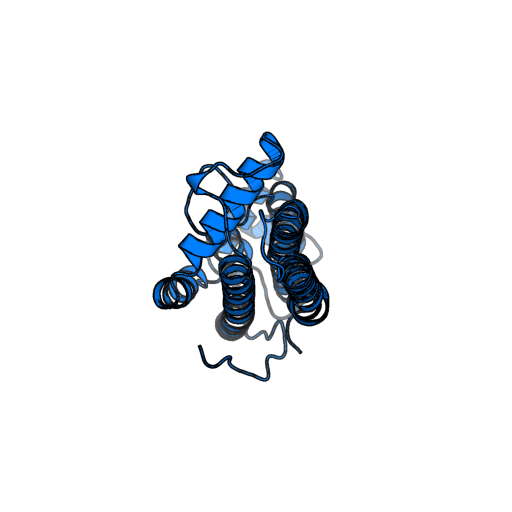-4.042 1.00 90.94 173 ILE A CA 1
ATOM 1382 C C . ILE A 1 173 ? 13.103 0.044 -3.796 1.00 90.94 173 ILE A C 1
ATOM 1384 O O . ILE A 1 173 ? 13.604 1.150 -3.594 1.00 90.94 173 ILE A O 1
ATOM 1388 N N . SER A 1 174 ? 13.861 -1.055 -3.829 1.00 89.88 174 SER A N 1
ATOM 1389 C CA . SER A 1 174 ? 15.323 -1.011 -3.681 1.00 89.88 174 SER A CA 1
ATOM 1390 C C . SER A 1 174 ? 15.994 -0.314 -4.868 1.00 89.88 174 SER A C 1
ATOM 1392 O O . SER A 1 174 ? 16.866 0.530 -4.660 1.00 89.88 174 SER A O 1
ATOM 1394 N N . ILE A 1 175 ? 15.530 -0.586 -6.091 1.00 92.00 175 ILE A N 1
ATOM 1395 C CA . ILE A 1 175 ? 15.982 0.089 -7.313 1.00 92.00 175 ILE A CA 1
ATOM 1396 C C . ILE A 1 175 ? 15.671 1.589 -7.242 1.00 92.00 175 ILE A C 1
ATOM 1398 O O . ILE A 1 175 ? 16.545 2.402 -7.541 1.00 92.00 175 ILE A O 1
ATOM 1402 N N . ARG A 1 176 ? 14.475 1.974 -6.772 1.00 92.00 176 ARG A N 1
ATOM 1403 C CA . ARG A 1 176 ? 14.120 3.385 -6.529 1.00 92.00 176 ARG A CA 1
ATOM 1404 C C . ARG A 1 176 ? 15.116 4.065 -5.595 1.00 92.00 176 ARG A C 1
ATOM 1406 O O . ARG A 1 176 ? 15.561 5.174 -5.877 1.00 92.00 176 ARG A O 1
ATOM 1413 N N . GLY A 1 177 ? 15.491 3.400 -4.502 1.00 88.81 177 GLY A N 1
ATOM 1414 C CA . GLY A 1 177 ? 16.516 3.897 -3.582 1.00 88.81 177 GLY A CA 1
ATOM 1415 C C . GLY A 1 177 ? 17.862 4.125 -4.277 1.00 88.81 177 GLY A C 1
ATOM 1416 O O . GLY A 1 177 ? 18.451 5.196 -4.141 1.00 88.81 177 GLY A O 1
ATOM 1417 N N . ALA A 1 178 ? 18.323 3.160 -5.076 1.00 87.94 178 ALA A N 1
ATOM 1418 C CA . ALA A 1 178 ? 19.570 3.284 -5.832 1.00 87.94 178 ALA A CA 1
ATOM 1419 C C . ALA A 1 178 ? 19.535 4.452 -6.834 1.00 87.94 178 ALA A C 1
ATOM 1421 O O . ALA A 1 178 ? 20.467 5.257 -6.864 1.00 87.94 178 ALA A O 1
ATOM 1422 N N . ILE A 1 179 ? 18.441 4.596 -7.591 1.00 90.19 179 ILE A N 1
ATOM 1423 C CA . ILE A 1 179 ? 18.243 5.700 -8.543 1.00 90.19 179 ILE A CA 1
ATOM 1424 C C . ILE A 1 179 ? 18.238 7.049 -7.820 1.00 90.19 179 ILE A C 1
ATOM 1426 O O . ILE A 1 179 ? 18.913 7.971 -8.269 1.00 90.19 179 ILE A O 1
ATOM 1430 N N . ALA A 1 180 ? 17.546 7.174 -6.686 1.00 87.50 180 ALA A N 1
ATOM 1431 C CA . ALA A 1 180 ? 17.509 8.422 -5.924 1.00 87.50 180 ALA A CA 1
ATOM 1432 C C . ALA A 1 180 ? 18.898 8.847 -5.409 1.00 87.50 180 ALA A C 1
ATOM 1434 O O . ALA A 1 180 ? 19.193 10.038 -5.353 1.00 87.50 180 ALA A O 1
ATOM 1435 N N . HIS A 1 181 ? 19.763 7.889 -5.058 1.00 87.50 181 HIS A N 1
ATOM 1436 C CA . HIS A 1 181 ? 21.113 8.179 -4.564 1.00 87.50 181 HIS A CA 1
ATOM 1437 C C . HIS A 1 181 ? 22.155 8.395 -5.670 1.00 87.50 181 HIS A C 1
ATOM 1439 O O . HIS A 1 181 ? 23.065 9.202 -5.486 1.00 87.50 181 HIS A O 1
ATOM 1445 N N . LYS A 1 182 ? 22.066 7.666 -6.790 1.00 87.56 182 LYS A N 1
ATOM 1446 C CA . LYS A 1 182 ? 23.113 7.623 -7.833 1.00 87.56 182 LYS A CA 1
ATOM 1447 C C . LYS A 1 182 ? 22.673 8.186 -9.191 1.00 87.56 182 LYS A C 1
ATOM 1449 O O . LYS A 1 182 ? 23.482 8.262 -10.110 1.00 87.56 182 LYS A O 1
ATOM 1454 N N . GLY A 1 183 ? 21.395 8.522 -9.358 1.00 81.94 183 GLY A N 1
ATOM 1455 C CA . GLY A 1 183 ? 20.785 8.929 -10.632 1.00 81.94 183 GLY A CA 1
ATOM 1456 C C . GLY A 1 183 ? 20.521 7.779 -11.616 1.00 81.94 183 GLY A C 1
ATOM 1457 O O . GLY A 1 183 ? 19.882 7.991 -12.644 1.00 81.94 183 GLY A O 1
ATOM 1458 N N . MET A 1 184 ? 20.989 6.562 -11.323 1.00 84.88 184 MET A N 1
ATOM 1459 C CA . MET A 1 184 ? 20.788 5.361 -12.139 1.00 84.88 184 MET A CA 1
ATOM 1460 C C . MET A 1 184 ? 20.867 4.096 -11.265 1.00 84.88 184 MET A C 1
ATOM 1462 O O . MET A 1 184 ? 21.498 4.140 -10.206 1.00 84.88 184 MET A O 1
ATOM 1466 N N . PRO A 1 185 ? 20.253 2.972 -11.678 1.00 87.81 185 PRO A N 1
ATOM 1467 C CA . PRO A 1 185 ? 20.431 1.700 -10.989 1.00 87.81 185 PRO A CA 1
ATOM 1468 C C . PRO A 1 185 ? 21.841 1.139 -11.208 1.00 87.81 185 PRO A C 1
ATOM 1470 O O . PRO A 1 185 ? 22.506 1.458 -12.199 1.00 87.81 185 PRO A O 1
ATOM 1473 N N . ASP A 1 186 ? 22.269 0.257 -10.305 1.00 86.56 186 ASP A N 1
ATOM 1474 C CA . ASP A 1 186 ? 23.478 -0.544 -10.500 1.00 86.56 186 ASP A CA 1
ATOM 1475 C C . ASP A 1 186 ? 23.312 -1.483 -11.711 1.00 86.56 186 ASP A C 1
ATOM 1477 O O . ASP A 1 186 ? 22.198 -1.777 -12.148 1.00 86.56 186 ASP A O 1
ATOM 1481 N N . GLU A 1 187 ? 24.415 -1.953 -12.300 1.00 84.31 187 GLU A N 1
ATOM 1482 C CA . GLU A 1 187 ? 24.361 -2.720 -13.554 1.00 84.31 187 GLU A CA 1
ATOM 1483 C C . GLU A 1 187 ? 23.535 -4.010 -13.434 1.00 84.31 187 GLU A C 1
ATOM 1485 O O . GLU A 1 187 ? 22.740 -4.306 -14.326 1.00 84.31 187 GLU A O 1
ATOM 1490 N N . GLN A 1 188 ? 23.645 -4.708 -12.301 1.00 85.25 188 GLN A N 1
ATOM 1491 C CA . GLN A 1 188 ? 22.834 -5.888 -11.972 1.00 85.25 188 GLN A CA 1
ATOM 1492 C C . GLN A 1 188 ? 21.334 -5.588 -11.768 1.00 85.25 188 GLN A C 1
ATOM 1494 O O . GLN A 1 188 ? 20.503 -6.495 -11.759 1.00 85.25 188 GLN A O 1
ATOM 1499 N N . ASP A 1 189 ? 20.992 -4.313 -11.588 1.00 87.62 189 ASP A N 1
ATOM 1500 C CA . ASP A 1 189 ? 19.655 -3.823 -11.266 1.00 87.62 189 ASP A CA 1
ATOM 1501 C C . ASP A 1 189 ? 19.006 -3.074 -12.431 1.00 87.62 189 ASP A C 1
ATOM 1503 O O . ASP A 1 189 ? 17.900 -2.543 -12.304 1.00 87.62 189 ASP A O 1
ATOM 1507 N N . ARG A 1 190 ? 19.661 -3.066 -13.596 1.00 87.06 190 ARG A N 1
ATOM 1508 C CA . ARG A 1 190 ? 19.025 -2.655 -14.846 1.00 87.06 190 ARG A CA 1
ATOM 1509 C C . ARG A 1 190 ? 17.840 -3.567 -15.145 1.00 87.06 190 ARG A C 1
ATOM 1511 O O . ARG A 1 190 ? 17.848 -4.755 -14.833 1.00 87.06 190 ARG A O 1
ATOM 1518 N N . PHE A 1 191 ? 16.829 -2.981 -15.769 1.00 90.94 191 PHE A N 1
ATOM 1519 C CA . PHE A 1 191 ? 15.588 -3.659 -16.104 1.00 90.94 191 PHE A CA 1
ATOM 1520 C C . PHE A 1 191 ? 15.114 -3.262 -17.504 1.00 90.94 191 PHE A C 1
ATOM 1522 O O . PHE A 1 191 ? 15.441 -2.194 -18.031 1.00 90.94 191 PHE A O 1
ATOM 1529 N N . SER A 1 192 ? 14.362 -4.166 -18.112 1.00 92.38 192 SER A N 1
ATOM 1530 C CA . SER A 1 192 ? 13.722 -4.035 -19.417 1.00 92.38 192 SER A CA 1
ATOM 1531 C C . SER A 1 192 ? 12.309 -3.452 -19.310 1.00 92.38 192 SER A C 1
ATOM 1533 O O . SER A 1 192 ? 11.718 -3.382 -18.230 1.00 92.38 192 SER A O 1
ATOM 1535 N N . SER A 1 193 ? 11.725 -3.071 -20.449 1.00 93.94 193 SER A N 1
ATOM 1536 C CA . SER A 1 193 ? 10.306 -2.700 -20.527 1.00 93.94 193 SER A CA 1
ATOM 1537 C C . SER A 1 193 ?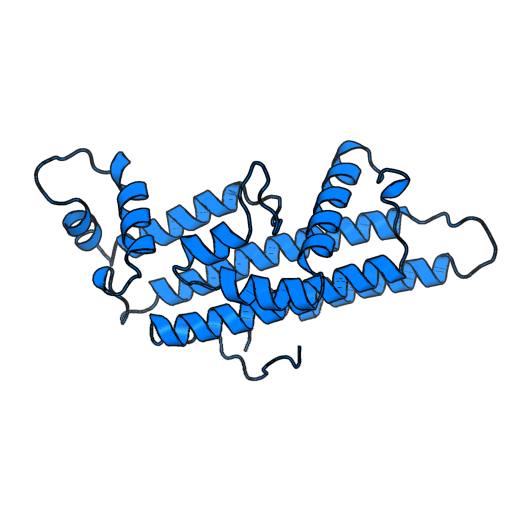 9.394 -3.849 -20.081 1.00 93.94 193 SER A C 1
ATOM 1539 O O . SER A 1 193 ? 8.440 -3.627 -19.339 1.00 93.94 193 SER A O 1
ATOM 1541 N N . ALA A 1 194 ? 9.732 -5.089 -20.449 1.00 94.25 194 ALA A N 1
ATOM 1542 C CA . ALA A 1 194 ? 9.013 -6.287 -20.027 1.00 94.25 194 ALA A CA 1
ATOM 1543 C C . ALA A 1 194 ? 9.030 -6.463 -18.499 1.00 94.25 194 ALA A C 1
ATOM 1545 O O . ALA A 1 194 ? 7.981 -6.693 -17.896 1.00 94.25 194 ALA A O 1
ATOM 1546 N N . GLU A 1 195 ? 10.188 -6.294 -17.855 1.00 93.81 195 GLU A N 1
ATOM 1547 C CA . GLU A 1 195 ? 10.284 -6.307 -16.388 1.00 93.81 195 GLU A CA 1
ATOM 1548 C C . GLU A 1 195 ? 9.491 -5.159 -15.751 1.00 93.81 195 GLU A C 1
ATOM 1550 O O . GLU A 1 195 ? 8.822 -5.369 -14.741 1.00 93.81 195 GLU A O 1
ATOM 1555 N N . MET A 1 196 ? 9.486 -3.968 -16.358 1.00 95.56 196 MET A N 1
ATOM 1556 C CA . MET A 1 196 ? 8.677 -2.844 -15.877 1.00 95.56 196 MET A CA 1
ATOM 1557 C C . MET A 1 196 ? 7.169 -3.151 -15.926 1.00 95.56 196 MET A C 1
ATOM 1559 O O . MET A 1 196 ? 6.453 -2.861 -14.965 1.00 95.56 196 MET A O 1
ATOM 1563 N N . ARG A 1 197 ? 6.678 -3.817 -16.985 1.00 95.81 197 ARG A N 1
ATOM 1564 C CA . ARG A 1 197 ? 5.280 -4.296 -17.053 1.00 95.81 197 ARG A CA 1
ATOM 1565 C C . ARG A 1 197 ? 4.988 -5.339 -15.979 1.00 95.81 197 ARG A C 1
ATOM 1567 O O . ARG A 1 197 ? 3.921 -5.312 -15.370 1.00 95.81 197 ARG A O 1
ATOM 1574 N N . GLN A 1 198 ? 5.932 -6.242 -15.715 1.00 93.62 198 GLN A N 1
ATOM 1575 C CA . GLN A 1 198 ? 5.790 -7.213 -14.629 1.00 93.62 198 GLN A CA 1
ATOM 1576 C C . GLN A 1 198 ? 5.694 -6.520 -13.267 1.00 93.62 198 GLN A C 1
ATOM 1578 O O . GLN A 1 198 ? 4.866 -6.920 -12.451 1.00 93.62 198 GLN A O 1
ATOM 1583 N N . TYR A 1 199 ? 6.484 -5.471 -13.018 1.00 94.06 199 TYR A N 1
ATOM 1584 C CA . TYR A 1 199 ? 6.358 -4.676 -11.797 1.00 94.06 199 TYR A CA 1
ATOM 1585 C C . TYR A 1 199 ? 4.990 -4.013 -11.674 1.00 94.06 199 TYR A C 1
ATOM 1587 O O . TYR A 1 199 ? 4.355 -4.166 -10.632 1.00 94.06 199 TYR A O 1
ATOM 1595 N N . LEU A 1 200 ? 4.504 -3.358 -12.731 1.00 95.19 200 LEU A N 1
ATOM 1596 C CA . LEU A 1 200 ? 3.169 -2.756 -12.741 1.00 95.19 200 LEU A CA 1
ATOM 1597 C C . LEU A 1 200 ? 2.080 -3.790 -12.414 1.00 95.19 200 LEU A C 1
ATOM 1599 O O . LEU A 1 200 ? 1.268 -3.573 -11.516 1.00 95.19 200 LEU A O 1
ATOM 1603 N N . ASN A 1 201 ? 2.106 -4.946 -13.082 1.00 92.31 201 ASN A N 1
ATOM 1604 C CA . ASN A 1 201 ? 1.134 -6.019 -12.860 1.00 92.31 201 ASN A CA 1
ATOM 1605 C C . ASN A 1 201 ? 1.176 -6.561 -11.426 1.00 92.31 201 ASN A C 1
ATOM 1607 O O . ASN A 1 201 ? 0.128 -6.824 -10.839 1.00 92.31 201 ASN A O 1
ATOM 1611 N N . ARG A 1 202 ? 2.372 -6.710 -10.843 1.00 90.94 202 ARG A N 1
ATOM 1612 C CA . ARG A 1 202 ? 2.527 -7.133 -9.444 1.00 90.94 202 ARG A CA 1
ATOM 1613 C C . ARG A 1 202 ? 1.897 -6.126 -8.488 1.00 90.94 202 ARG A C 1
ATOM 1615 O O . ARG A 1 202 ? 1.139 -6.536 -7.615 1.00 90.94 202 ARG A O 1
ATOM 1622 N N . VAL A 1 203 ? 2.171 -4.832 -8.670 1.00 92.19 203 VAL A N 1
ATOM 1623 C CA . VAL A 1 203 ? 1.590 -3.768 -7.835 1.00 92.19 203 VAL A CA 1
ATOM 1624 C C . VAL A 1 203 ? 0.063 -3.767 -7.957 1.00 92.19 203 VAL A C 1
ATOM 1626 O O . VAL A 1 203 ? -0.613 -3.817 -6.939 1.00 92.19 203 VAL A O 1
ATOM 1629 N N . LEU A 1 204 ? -0.489 -3.833 -9.175 1.00 92.06 204 LEU A N 1
ATOM 1630 C CA . LEU A 1 204 ? -1.939 -3.926 -9.406 1.00 92.06 204 LEU A CA 1
ATOM 1631 C C . LEU A 1 204 ? -2.588 -5.117 -8.699 1.00 92.06 204 LEU A C 1
ATOM 1633 O O . LEU A 1 204 ? -3.583 -4.941 -7.992 1.00 92.06 204 LEU A O 1
ATOM 1637 N N . LYS A 1 205 ? -2.028 -6.321 -8.867 1.00 88.81 205 LYS A N 1
ATOM 1638 C CA . LYS A 1 205 ? -2.551 -7.538 -8.230 1.00 88.81 205 LYS A CA 1
ATOM 1639 C C . LYS A 1 205 ? -2.531 -7.428 -6.708 1.00 88.81 205 LYS A C 1
ATOM 1641 O O . LYS A 1 205 ? -3.505 -7.778 -6.049 1.00 88.81 205 LYS A O 1
ATOM 1646 N N . VAL A 1 206 ? -1.435 -6.918 -6.153 1.00 88.62 206 VAL A N 1
ATOM 1647 C CA . VAL A 1 206 ? -1.280 -6.744 -4.707 1.00 88.62 206 VAL A CA 1
ATOM 1648 C C . VAL A 1 206 ? -2.232 -5.677 -4.167 1.00 88.62 206 VAL A C 1
ATOM 1650 O O . VAL A 1 206 ? -2.867 -5.915 -3.144 1.00 88.62 206 VAL A O 1
ATOM 1653 N N . SER A 1 207 ? -2.398 -4.544 -4.852 1.00 91.00 207 SER A N 1
ATOM 1654 C CA . SER A 1 207 ? -3.398 -3.538 -4.484 1.00 91.00 207 SER A CA 1
ATOM 1655 C C . SER A 1 207 ? -4.807 -4.138 -4.476 1.00 91.00 207 SER A C 1
ATOM 1657 O O . SER A 1 207 ? -5.531 -3.997 -3.498 1.00 91.00 207 SER A O 1
ATOM 1659 N N . ALA A 1 208 ? -5.184 -4.897 -5.508 1.00 90.19 208 ALA A N 1
ATOM 1660 C CA . ALA A 1 208 ? -6.489 -5.560 -5.549 1.00 90.19 208 ALA A CA 1
ATOM 1661 C C . ALA A 1 208 ? -6.669 -6.589 -4.413 1.00 90.19 208 ALA A C 1
ATOM 1663 O O . ALA A 1 208 ? -7.750 -6.693 -3.831 1.00 90.19 208 ALA A O 1
ATOM 1664 N N . ALA A 1 209 ? -5.606 -7.316 -4.055 1.00 87.81 209 ALA A N 1
ATOM 1665 C CA . ALA A 1 209 ? -5.614 -8.225 -2.912 1.00 87.81 209 ALA A CA 1
ATOM 1666 C C . ALA A 1 209 ? -5.833 -7.483 -1.587 1.00 87.81 209 ALA A C 1
ATOM 1668 O O . ALA A 1 209 ? -6.634 -7.923 -0.766 1.00 87.81 209 ALA A O 1
ATOM 1669 N N . ILE A 1 210 ? -5.165 -6.342 -1.390 1.00 89.69 210 ILE A N 1
ATOM 1670 C CA . ILE A 1 210 ? -5.335 -5.501 -0.198 1.00 89.69 210 ILE A CA 1
ATOM 1671 C C . ILE A 1 210 ? -6.783 -5.016 -0.091 1.00 89.69 210 ILE A C 1
ATOM 1673 O O . ILE A 1 210 ? -7.378 -5.165 0.975 1.00 89.69 210 ILE A O 1
ATOM 1677 N N . GLU A 1 211 ? -7.378 -4.519 -1.182 1.00 90.94 211 GLU A N 1
ATOM 1678 C CA . GLU A 1 211 ? -8.795 -4.124 -1.212 1.00 90.94 211 GLU A CA 1
ATOM 1679 C C . GLU A 1 211 ? -9.702 -5.260 -0.723 1.00 90.94 211 GLU A C 1
ATOM 1681 O O . GLU A 1 211 ? -10.525 -5.086 0.181 1.00 90.94 211 GLU A O 1
ATOM 1686 N N . TYR A 1 212 ? -9.538 -6.446 -1.311 1.00 89.38 212 TYR A N 1
ATOM 1687 C CA . TYR A 1 212 ? -10.354 -7.609 -0.989 1.00 89.38 212 TYR A CA 1
ATOM 1688 C C . TYR A 1 212 ? -10.194 -8.041 0.473 1.00 89.38 212 TYR A C 1
ATOM 1690 O O . TYR A 1 212 ? -11.191 -8.217 1.180 1.00 89.38 212 TYR A O 1
ATOM 1698 N N . LEU A 1 213 ? -8.952 -8.179 0.939 1.00 88.69 213 LEU A N 1
ATOM 1699 C CA . LEU A 1 213 ? -8.652 -8.649 2.289 1.00 88.69 213 LEU A CA 1
ATOM 1700 C C . LEU A 1 213 ? -9.139 -7.653 3.341 1.00 88.69 213 LEU A C 1
ATOM 1702 O O . LEU A 1 213 ? -9.821 -8.048 4.283 1.00 88.69 213 LEU A O 1
ATOM 1706 N N . VAL A 1 214 ? -8.876 -6.356 3.160 1.00 90.00 214 VAL A N 1
ATOM 1707 C CA . VAL A 1 214 ? -9.353 -5.330 4.096 1.00 90.00 214 VAL A CA 1
ATOM 1708 C C . VAL A 1 214 ? -10.882 -5.294 4.122 1.00 90.00 214 VAL A C 1
ATOM 1710 O O . VAL A 1 214 ? -11.462 -5.258 5.206 1.00 90.00 214 VAL A O 1
ATOM 1713 N N . HIS A 1 215 ? -11.555 -5.376 2.969 1.00 90.94 215 HIS A N 1
ATOM 1714 C CA . HIS A 1 215 ? -13.017 -5.454 2.924 1.00 90.94 215 HIS A CA 1
ATOM 1715 C C . HIS A 1 215 ? -13.554 -6.660 3.702 1.00 90.94 215 HIS A C 1
ATOM 1717 O O . HIS A 1 215 ? -14.474 -6.517 4.513 1.00 90.94 215 HIS A O 1
ATOM 1723 N N . ARG A 1 216 ? -12.993 -7.848 3.453 1.00 89.44 216 ARG A N 1
ATOM 1724 C CA . ARG A 1 216 ? -13.441 -9.090 4.085 1.00 89.44 216 ARG A CA 1
ATOM 1725 C C . ARG A 1 216 ? -13.226 -9.055 5.596 1.00 89.44 216 ARG A C 1
ATOM 1727 O O . ARG A 1 216 ? -14.159 -9.354 6.343 1.00 89.44 216 ARG A O 1
ATOM 1734 N N . GLU A 1 217 ? -12.044 -8.644 6.042 1.00 88.06 217 GLU A N 1
ATOM 1735 C CA . GLU A 1 217 ? -11.720 -8.578 7.466 1.00 88.06 217 GLU A CA 1
ATOM 1736 C C . GLU A 1 217 ? -12.542 -7.512 8.191 1.00 88.06 217 GLU A C 1
ATOM 1738 O O . GLU A 1 217 ? -13.074 -7.779 9.265 1.00 88.06 217 GLU A O 1
ATOM 1743 N N . PHE A 1 218 ? -12.756 -6.336 7.595 1.00 90.00 218 PHE A N 1
ATOM 1744 C CA . PHE A 1 218 ? -13.629 -5.322 8.195 1.00 90.00 218 PHE A CA 1
ATOM 1745 C C . PHE A 1 218 ? -15.065 -5.820 8.367 1.00 90.00 218 PHE A C 1
ATOM 1747 O O . PHE A 1 218 ? -15.712 -5.529 9.380 1.00 90.00 218 PHE A O 1
ATOM 1754 N N . ARG A 1 219 ? -15.563 -6.587 7.395 1.00 90.62 219 ARG A N 1
ATOM 1755 C CA . ARG A 1 219 ? -16.901 -7.171 7.468 1.00 90.62 219 ARG A CA 1
ATOM 1756 C C . ARG A 1 219 ? -16.982 -8.226 8.563 1.00 90.62 219 ARG A C 1
ATOM 1758 O O . ARG A 1 219 ? -17.978 -8.255 9.279 1.00 90.62 219 ARG A O 1
ATOM 1765 N N . SER A 1 220 ? -15.950 -9.054 8.691 1.00 88.94 220 SER A N 1
ATOM 1766 C CA . SER A 1 220 ? -15.858 -10.109 9.703 1.00 88.94 220 SER A CA 1
ATOM 1767 C C . SER A 1 220 ? -15.730 -9.542 11.122 1.00 88.94 220 SER A C 1
ATOM 1769 O O . SER A 1 220 ? -16.519 -9.880 12.001 1.00 88.94 220 SER A O 1
ATOM 1771 N N . VAL A 1 221 ? -14.774 -8.634 11.335 1.00 87.81 221 VAL A N 1
ATOM 1772 C CA . VAL A 1 221 ? -14.395 -8.124 12.662 1.00 87.81 221 VAL A CA 1
ATOM 1773 C C . VAL A 1 221 ? -15.339 -7.024 13.143 1.00 87.81 221 VAL A C 1
ATOM 1775 O O . VAL A 1 221 ? -15.744 -7.022 14.302 1.00 87.81 221 VAL A O 1
ATOM 1778 N N . TYR A 1 222 ? -15.705 -6.084 12.268 1.00 88.38 222 TYR A N 1
ATOM 1779 C CA . TYR A 1 222 ? -16.457 -4.886 12.658 1.00 88.38 222 TYR A CA 1
ATOM 1780 C C . TYR A 1 222 ? -17.904 -4.876 12.152 1.00 88.38 222 TYR A C 1
ATOM 1782 O O . TYR A 1 222 ? -18.668 -3.973 12.499 1.00 88.38 222 TYR A O 1
ATOM 1790 N N . GLY A 1 223 ? -18.298 -5.831 11.299 1.00 90.12 223 GLY A N 1
ATOM 1791 C CA . GLY A 1 223 ? -19.593 -5.787 10.613 1.00 90.12 223 GLY A CA 1
ATOM 1792 C C . GLY A 1 223 ? -19.712 -4.602 9.647 1.00 90.12 223 GLY A C 1
ATOM 1793 O O . GLY A 1 223 ? -20.822 -4.134 9.378 1.00 90.12 223 GLY A O 1
ATOM 1794 N N . LEU A 1 224 ? -18.579 -4.078 9.163 1.00 90.06 224 LEU A N 1
ATOM 1795 C CA . LEU A 1 224 ? -18.504 -2.906 8.291 1.00 90.06 224 LEU A CA 1
ATOM 1796 C C . LEU A 1 224 ? -18.019 -3.289 6.897 1.00 90.06 224 LEU A C 1
ATOM 1798 O O . LEU A 1 224 ? -17.170 -4.153 6.732 1.00 90.06 224 LEU A O 1
ATOM 1802 N N . THR A 1 225 ? -18.508 -2.585 5.885 1.00 90.56 225 THR A N 1
ATOM 1803 C CA . THR A 1 225 ? -17.991 -2.677 4.517 1.00 90.56 225 THR A CA 1
ATOM 1804 C C . THR A 1 225 ? -17.310 -1.352 4.182 1.00 90.56 225 THR A C 1
ATOM 1806 O O . THR A 1 225 ? -18.016 -0.386 3.881 1.00 90.56 225 THR A O 1
ATOM 1809 N N . PRO A 1 226 ? -15.968 -1.256 4.270 1.00 86.56 226 PRO A N 1
ATOM 1810 C CA . PRO A 1 226 ? -15.270 0.014 4.063 1.00 86.56 226 PRO A CA 1
ATOM 1811 C C . PRO A 1 226 ? -15.483 0.534 2.635 1.00 86.56 226 PRO A C 1
ATOM 1813 O O . PRO A 1 226 ? -15.651 1.734 2.416 1.00 86.56 226 PRO A O 1
ATOM 1816 N N . TRP A 1 227 ? -15.595 -0.401 1.690 1.00 91.50 227 TRP A N 1
ATOM 1817 C CA . TRP A 1 227 ? -15.866 -0.162 0.278 1.00 91.50 227 TRP A CA 1
ATOM 1818 C C . TRP A 1 227 ? -16.865 -1.202 -0.243 1.00 91.50 227 TRP A C 1
ATOM 1820 O O . TRP A 1 227 ? -17.021 -2.271 0.351 1.00 91.50 227 TRP A O 1
ATOM 1830 N N . ASN A 1 228 ? -17.515 -0.924 -1.376 1.00 83.38 228 ASN A N 1
ATOM 1831 C CA . ASN A 1 228 ? -18.406 -1.886 -2.037 1.00 83.38 228 ASN A CA 1
ATOM 1832 C C . ASN A 1 228 ? -17.635 -2.603 -3.155 1.00 83.38 228 ASN A C 1
ATOM 1834 O O . ASN A 1 228 ? -17.592 -2.121 -4.289 1.00 83.38 228 ASN A O 1
ATOM 1838 N N . ILE A 1 229 ? -17.014 -3.735 -2.849 1.00 78.75 229 ILE A N 1
ATOM 1839 C CA . ILE A 1 229 ? -16.277 -4.527 -3.839 1.00 78.75 229 ILE A CA 1
ATOM 1840 C C . ILE A 1 229 ? -17.264 -5.485 -4.515 1.00 78.75 229 ILE A C 1
ATOM 1842 O O . ILE A 1 229 ? -17.862 -6.326 -3.854 1.00 78.75 229 ILE A O 1
ATOM 1846 N N . ILE A 1 230 ? -17.487 -5.302 -5.821 1.00 56.81 230 ILE A N 1
ATOM 1847 C CA . ILE A 1 230 ? -18.435 -6.108 -6.620 1.00 56.81 230 ILE A CA 1
ATOM 1848 C C . ILE A 1 230 ? -17.715 -7.282 -7.311 1.00 56.81 230 ILE A C 1
ATOM 1850 O O . ILE A 1 230 ? -18.360 -8.219 -7.764 1.00 56.81 230 ILE A O 1
ATOM 1854 N N . VAL A 1 231 ? -16.379 -7.267 -7.359 1.00 52.12 231 VAL A N 1
ATOM 1855 C CA . VAL A 1 231 ? -15.579 -8.233 -8.118 1.00 52.12 231 VAL A CA 1
ATOM 1856 C C . VAL A 1 231 ? -14.494 -8.812 -7.217 1.00 52.12 231 VAL A C 1
ATOM 1858 O O . VAL A 1 231 ? -13.685 -8.066 -6.670 1.00 52.12 231 VAL A O 1
ATOM 1861 N N . VAL A 1 232 ? -14.490 -10.136 -7.064 1.00 50.25 232 VAL A N 1
ATOM 1862 C CA . VAL A 1 232 ? -13.333 -10.883 -6.562 1.00 50.25 232 VAL A CA 1
ATOM 1863 C C . VAL A 1 232 ? -12.374 -10.997 -7.748 1.00 50.25 232 VAL A C 1
ATOM 1865 O O . VAL A 1 232 ? -12.804 -11.506 -8.783 1.00 50.25 232 VAL A O 1
ATOM 1868 N N . PRO A 1 233 ? -11.137 -10.480 -7.680 1.00 48.06 233 PRO A N 1
ATOM 1869 C CA . PRO A 1 233 ? -10.168 -10.745 -8.733 1.00 48.06 233 PRO A CA 1
ATOM 1870 C C . PRO A 1 233 ? -9.936 -12.257 -8.802 1.00 48.06 233 PRO A C 1
ATOM 1872 O O . PRO A 1 233 ? -9.640 -12.866 -7.775 1.00 48.06 233 PRO A O 1
ATOM 1875 N N . ASP A 1 234 ? -10.067 -12.858 -9.984 1.00 44.09 234 ASP A N 1
ATOM 1876 C CA . ASP A 1 234 ? -9.476 -14.174 -10.225 1.00 44.09 234 ASP A CA 1
ATOM 1877 C C . ASP A 1 234 ? -7.953 -14.002 -10.069 1.00 44.09 234 ASP A C 1
ATOM 1879 O O . ASP A 1 234 ? -7.336 -13.217 -10.800 1.00 44.09 234 ASP A O 1
ATOM 1883 N N . PHE A 1 235 ? -7.377 -14.628 -9.040 1.00 46.31 235 PHE A N 1
ATOM 1884 C CA . PHE A 1 235 ? -5.964 -14.477 -8.673 1.00 46.31 235 PHE A CA 1
ATOM 1885 C C . PHE A 1 235 ? -5.033 -15.270 -9.598 1.00 46.31 235 PHE A C 1
ATOM 1887 O O . PHE A 1 235 ? -5.344 -16.452 -9.861 1.00 46.31 235 PHE A O 1
#